Protein AF-A0A9Q9A007-F1 (afdb_monomer_lite)

pLDDT: mean 91.2, std 11.39, range [35.69, 98.81]

Sequence (255 aa):
MMHPASASDLPTPDDASRDVDVMIHSLGLQLIRRYLNQHHWGDESEAALAADALEPGLKLENVAAHSWHVADATLLLAPNFSDVDAHLALELAILHDKLELFTGDLDPTGIDGQGTRSHVFDPSAQRAKAELEQAALERYIGQLREPIRARQRALLVETIEARSNEARFVKAVDKLQALTFVLAKKAGMMTNEHITFSLRYSHKAVEYFPRLEIHYHILVNRMIALVADHRSISSTQLLESLPEKVCSELRNMIA

Foldseek 3Di:
DDDDDDPDLADDLVRLLVLLVVLLVLLCVQLDDPPAPPPVCVVVNVVVVVVCVVPNGCLDDDPQSLLVSLLVSLCVHVVSPPQAPSVLLNLLSNCLCVLCVQVPDFDCLPPVNQNCVDCQNDPVNVVVVLVSLVVSLCVVLVPDDPPVSVVSSVSRVCCSVVPDLSSLQSVLSSLLSVLSCCCSSCQLVDDLSRLNRNLVSSVSSCVSPVSCLSSSLSSNVSNLVSNCVVVVHDSLVVLVPHDPVSSVVNVVSVD

Secondary structure (DSSP, 8-state):
-PPP--S--SPPHHHHHHHHHHHHHHGGGGG--TTTT-TT-HHHHHHHHHHHHHS-S-SS--HHHHHHHHHHHHHHHGGG-TTS-HHHHHHHHHHTTTTHHHH----SS-TTSS-TTSTTT-HHHHHHHHHHHHHHHHHHHTTPPTTHHHHHHHHHHHHHH--SHHHHHHHHHHHHHHHHHHHHHHTT---HHHHHHHHHHHTHHHHH-GGGHHHHHHHHHHHHHHHHHHTTS-HHHHHHTS-HHHHHHHHHHH-

Structure (mmCIF, N/CA/C/O backbone):
data_AF-A0A9Q9A007-F1
#
_entry.id   AF-A0A9Q9A007-F1
#
loop_
_atom_site.group_PDB
_atom_site.id
_atom_site.type_symbol
_atom_site.label_atom_id
_atom_site.label_alt_id
_atom_site.label_comp_id
_atom_site.label_asym_id
_atom_site.label_entity_id
_atom_site.label_seq_id
_atom_site.pdbx_PDB_ins_code
_atom_site.Cartn_x
_atom_site.Cartn_y
_atom_site.Cartn_z
_atom_site.occupancy
_atom_site.B_iso_or_equiv
_atom_site.auth_seq_id
_atom_site.auth_comp_id
_atom_site.auth_asym_id
_atom_site.auth_atom_id
_atom_site.pdbx_PDB_model_num
ATOM 1 N N . MET A 1 1 ? -15.697 -29.815 18.901 1.00 35.69 1 MET A N 1
ATOM 2 C CA . MET A 1 1 ? -14.333 -30.343 18.695 1.00 35.69 1 MET A CA 1
ATOM 3 C C . MET A 1 1 ? -13.693 -29.486 17.619 1.00 35.69 1 MET A C 1
ATOM 5 O O . MET A 1 1 ? -14.133 -29.560 16.482 1.00 35.69 1 MET A O 1
ATOM 9 N N . MET A 1 2 ? -12.777 -28.592 17.9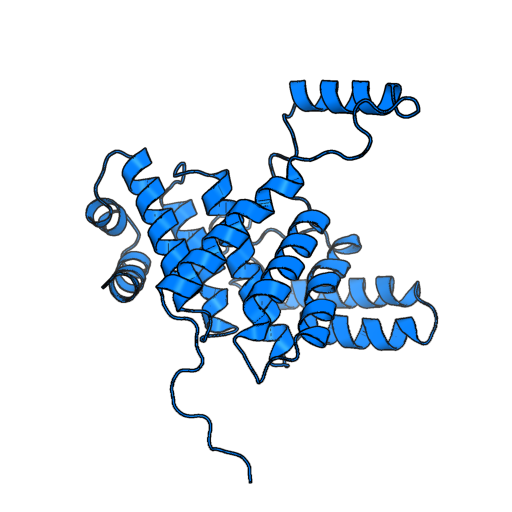95 1.00 40.03 2 MET A N 1
ATOM 10 C CA . MET A 1 2 ? -12.000 -27.799 17.038 1.00 40.03 2 MET A CA 1
ATOM 11 C C . MET A 1 2 ? -10.922 -28.706 16.447 1.00 40.03 2 MET A C 1
ATOM 13 O O . MET A 1 2 ? -10.161 -29.316 17.199 1.00 40.03 2 MET A O 1
ATOM 17 N N . HIS A 1 3 ? -10.895 -28.828 15.123 1.00 38.47 3 HIS A N 1
ATOM 18 C CA . HIS A 1 3 ? -9.758 -29.424 14.435 1.00 38.47 3 HIS A CA 1
ATOM 19 C C . HIS A 1 3 ? -8.525 -28.532 14.647 1.00 38.47 3 HIS A C 1
ATOM 21 O O . HIS A 1 3 ? -8.654 -27.309 14.568 1.00 38.47 3 HIS A O 1
ATOM 27 N N . PRO A 1 4 ? -7.342 -29.103 14.925 1.00 46.66 4 PRO A N 1
ATOM 28 C CA . PRO A 1 4 ? -6.109 -28.333 14.923 1.00 46.66 4 PRO A CA 1
ATOM 29 C C . PRO A 1 4 ? -5.802 -27.938 13.473 1.00 46.66 4 PRO A C 1
ATOM 31 O O . PRO A 1 4 ? -5.720 -28.813 12.612 1.00 46.66 4 PRO A O 1
ATOM 34 N N . ALA A 1 5 ? -5.673 -26.637 13.203 1.00 42.62 5 ALA A N 1
ATOM 35 C CA . ALA A 1 5 ? -5.239 -26.133 11.904 1.00 42.62 5 ALA A CA 1
ATOM 36 C C . ALA A 1 5 ? -3.856 -26.723 11.584 1.00 42.62 5 ALA A C 1
ATOM 38 O O . ALA A 1 5 ? -2.891 -26.517 12.327 1.00 42.62 5 ALA A O 1
ATOM 39 N N . SER A 1 6 ? -3.784 -27.538 10.533 1.00 47.97 6 SER A N 1
ATOM 40 C CA . SER A 1 6 ? -2.535 -28.112 10.039 1.00 47.97 6 SER A CA 1
ATOM 41 C C . SER A 1 6 ? -1.732 -27.053 9.294 1.00 47.97 6 SER A C 1
ATOM 43 O O . SER A 1 6 ? -2.295 -26.143 8.697 1.00 47.97 6 SER A O 1
ATOM 45 N N . ALA A 1 7 ? -0.409 -27.188 9.288 1.00 50.06 7 ALA A N 1
ATOM 46 C CA . ALA A 1 7 ? 0.467 -26.322 8.518 1.00 50.06 7 ALA A CA 1
ATOM 47 C C . ALA A 1 7 ? 0.072 -26.279 7.023 1.00 50.06 7 ALA A C 1
ATOM 49 O O . ALA A 1 7 ? 0.204 -27.280 6.320 1.00 50.06 7 ALA A O 1
ATOM 50 N N . SER A 1 8 ? -0.355 -25.079 6.601 1.00 59.56 8 SER A N 1
ATOM 51 C CA . SER A 1 8 ? -0.377 -24.480 5.252 1.00 59.56 8 SER A CA 1
ATOM 52 C C . SER A 1 8 ? -1.761 -24.132 4.677 1.00 59.56 8 SER A C 1
ATOM 54 O O . SER A 1 8 ? -2.064 -24.487 3.543 1.00 59.56 8 SER A O 1
ATOM 56 N N . ASP A 1 9 ? -2.542 -23.328 5.407 1.00 71.50 9 ASP A N 1
ATOM 57 C CA . ASP A 1 9 ? -3.686 -22.564 4.862 1.00 71.50 9 ASP A CA 1
ATOM 58 C C . ASP A 1 9 ? -3.250 -21.241 4.184 1.00 71.50 9 ASP A C 1
ATOM 60 O O . ASP A 1 9 ? -4.045 -20.317 4.032 1.00 71.50 9 ASP A O 1
ATOM 64 N N . LEU A 1 10 ? -1.967 -21.098 3.830 1.00 83.50 10 LEU A N 1
ATOM 65 C CA . LEU A 1 10 ? -1.465 -19.915 3.127 1.00 83.50 10 LEU A CA 1
ATOM 66 C C . LEU A 1 10 ? -1.597 -20.086 1.609 1.00 83.50 10 LEU A C 1
ATOM 68 O O . LEU A 1 10 ? -1.472 -21.216 1.129 1.00 83.50 10 LEU A O 1
ATOM 72 N N . PRO A 1 11 ? -1.792 -18.991 0.849 1.00 89.19 11 PRO A N 1
ATOM 73 C CA . PRO A 1 11 ? -1.841 -19.041 -0.608 1.00 89.19 11 PRO A CA 1
ATOM 74 C C . PRO A 1 11 ? -0.597 -19.708 -1.187 1.00 89.19 11 PRO A C 1
ATOM 76 O O . PRO A 1 11 ? 0.526 -19.464 -0.735 1.00 89.19 11 PRO A O 1
ATOM 79 N N . THR A 1 12 ? -0.788 -20.536 -2.213 1.00 93.06 12 THR A N 1
ATOM 80 C CA . THR A 1 12 ? 0.343 -21.065 -2.981 1.00 93.06 12 THR A CA 1
ATOM 81 C C . THR A 1 12 ? 1.024 -19.932 -3.763 1.00 93.06 12 THR A C 1
ATOM 83 O O . THR A 1 12 ? 0.405 -18.888 -3.988 1.00 93.06 12 THR A O 1
ATOM 86 N N . PRO A 1 13 ? 2.273 -20.103 -4.238 1.00 93.75 13 PRO A N 1
ATOM 87 C CA . PRO A 1 13 ? 2.903 -19.120 -5.123 1.00 93.75 13 PRO A CA 1
ATOM 88 C C . PRO A 1 13 ? 2.065 -18.779 -6.363 1.00 93.75 13 PRO A C 1
ATOM 90 O O . PRO A 1 13 ? 2.042 -17.626 -6.787 1.00 93.75 13 PRO A O 1
ATOM 93 N N . ASP A 1 14 ? 1.330 -19.749 -6.911 1.00 95.75 14 ASP A N 1
ATOM 94 C CA . ASP A 1 14 ? 0.431 -19.520 -8.044 1.00 95.75 14 ASP A CA 1
ATOM 95 C C . ASP A 1 14 ? -0.778 -18.663 -7.651 1.00 95.75 14 ASP A C 1
ATOM 97 O O . ASP A 1 14 ? -1.152 -17.759 -8.400 1.00 95.75 14 ASP A O 1
ATOM 101 N N . ASP A 1 15 ? -1.379 -18.909 -6.484 1.00 95.62 15 ASP A N 1
ATOM 102 C CA . ASP A 1 15 ? -2.498 -18.101 -5.985 1.00 95.62 15 ASP A CA 1
ATOM 103 C C . ASP A 1 15 ? -2.045 -16.670 -5.683 1.00 95.62 15 ASP A C 1
ATOM 105 O O . ASP A 1 15 ? -2.638 -15.722 -6.188 1.00 95.62 15 ASP A O 1
ATOM 109 N N . ALA A 1 16 ? -0.921 -16.508 -4.981 1.00 96.12 16 ALA A N 1
ATOM 110 C CA . ALA A 1 16 ? -0.339 -15.199 -4.696 1.00 96.12 16 ALA A CA 1
ATOM 111 C C . ALA A 1 16 ? 0.041 -14.434 -5.977 1.00 96.12 16 ALA A C 1
ATOM 113 O O . ALA A 1 16 ? -0.091 -13.213 -6.044 1.00 96.12 16 ALA A O 1
ATOM 114 N N . SER A 1 17 ? 0.479 -15.144 -7.021 1.00 97.31 17 SER A N 1
ATOM 115 C CA . SER A 1 17 ? 0.752 -14.544 -8.329 1.00 97.31 17 SER A CA 1
ATOM 116 C C . SER A 1 17 ? -0.520 -13.984 -8.968 1.00 97.31 17 SER A C 1
ATOM 118 O O . SER A 1 17 ? -0.499 -12.859 -9.472 1.00 97.31 17 SER A O 1
ATOM 120 N N . ARG A 1 18 ? -1.639 -14.720 -8.886 1.00 97.94 18 ARG A N 1
ATOM 121 C CA . ARG A 1 18 ? -2.950 -14.243 -9.356 1.00 97.94 18 ARG A CA 1
ATOM 122 C C . ARG A 1 18 ? -3.465 -13.078 -8.518 1.00 97.94 18 ARG A C 1
ATOM 124 O O . ARG A 1 18 ? -4.009 -12.138 -9.086 1.00 97.94 18 ARG A O 1
ATOM 131 N N . ASP A 1 19 ? -3.266 -13.103 -7.203 1.00 98.06 19 ASP A N 1
ATOM 132 C CA . ASP A 1 19 ? -3.630 -11.978 -6.339 1.00 98.06 19 ASP A CA 1
ATOM 133 C C . ASP A 1 19 ? -2.888 -10.703 -6.771 1.00 98.06 19 ASP A C 1
ATOM 135 O O . ASP A 1 19 ? -3.503 -9.655 -6.962 1.00 98.06 19 ASP A O 1
ATOM 139 N N . VAL A 1 20 ? -1.575 -10.800 -7.015 1.00 98.12 20 VAL A N 1
ATOM 140 C CA . VAL A 1 20 ? -0.762 -9.684 -7.525 1.00 98.12 20 VAL A CA 1
ATOM 141 C C . VAL A 1 20 ? -1.249 -9.214 -8.902 1.00 98.12 20 VAL A C 1
ATOM 143 O O . VAL A 1 20 ? -1.294 -8.008 -9.148 1.00 98.12 20 VAL A O 1
ATOM 146 N N . ASP A 1 21 ? -1.653 -10.124 -9.793 1.00 98.31 21 ASP A N 1
ATOM 147 C CA . ASP A 1 21 ? -2.258 -9.756 -11.083 1.00 98.31 21 ASP A CA 1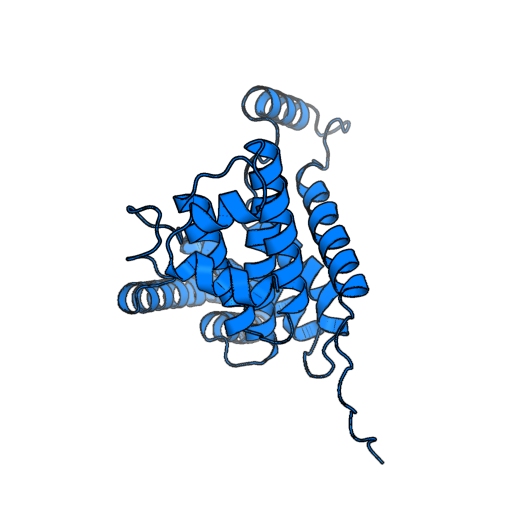
ATOM 148 C C . ASP A 1 21 ? -3.537 -8.931 -10.894 1.00 98.31 21 ASP A C 1
ATOM 150 O O . ASP A 1 21 ? -3.719 -7.909 -11.563 1.00 98.31 21 ASP A O 1
ATOM 154 N N . VAL A 1 22 ? -4.402 -9.337 -9.960 1.00 98.19 22 VAL A N 1
ATOM 155 C CA . VAL A 1 22 ? -5.630 -8.608 -9.622 1.00 98.19 22 VAL A CA 1
ATOM 156 C C . VAL A 1 22 ? -5.301 -7.235 -9.037 1.00 98.19 22 VAL A C 1
ATOM 158 O O . VAL A 1 22 ? -5.876 -6.246 -9.489 1.00 98.19 22 VAL A O 1
ATOM 161 N N . MET A 1 23 ? -4.339 -7.143 -8.113 1.00 97.88 23 MET A N 1
ATOM 162 C CA . MET A 1 23 ? -3.893 -5.864 -7.545 1.00 97.88 23 MET A CA 1
ATOM 163 C C . MET A 1 23 ? -3.401 -4.901 -8.637 1.00 97.88 23 MET A C 1
ATOM 165 O O . MET A 1 23 ? -3.847 -3.756 -8.695 1.00 97.88 23 MET A O 1
ATOM 169 N N . ILE A 1 24 ? -2.536 -5.367 -9.548 1.00 96.69 24 ILE A N 1
ATOM 170 C CA . ILE A 1 24 ? -2.024 -4.558 -10.668 1.00 96.69 24 ILE A CA 1
ATOM 171 C C . ILE A 1 24 ? -3.164 -4.132 -11.597 1.00 96.69 24 ILE A C 1
ATOM 173 O O . ILE A 1 24 ? -3.215 -2.978 -12.023 1.00 96.69 24 ILE A O 1
ATOM 177 N N . HIS A 1 25 ? -4.086 -5.040 -11.923 1.00 96.25 25 HIS A N 1
ATOM 178 C CA . HIS A 1 25 ? -5.220 -4.727 -12.790 1.00 96.25 25 HIS A CA 1
ATOM 179 C C . HIS A 1 25 ? -6.151 -3.677 -12.164 1.00 96.25 25 HIS A C 1
ATOM 181 O O . HIS A 1 25 ? -6.609 -2.762 -12.853 1.00 96.25 25 HIS A O 1
ATOM 187 N N . SER A 1 26 ? -6.376 -3.769 -10.852 1.00 95.38 26 SER A N 1
ATOM 188 C CA . SER A 1 26 ? -7.226 -2.865 -10.073 1.00 95.38 26 SER A CA 1
ATOM 189 C C . SER A 1 26 ? -6.729 -1.409 -10.094 1.00 95.38 26 SER A C 1
ATOM 191 O O . SER A 1 26 ? -7.530 -0.465 -10.103 1.00 95.38 26 SER A O 1
ATOM 193 N N . LEU A 1 27 ? -5.415 -1.189 -10.249 1.00 92.81 27 LEU A N 1
ATOM 194 C CA . LEU A 1 27 ? -4.841 0.144 -10.490 1.00 92.81 27 LEU A CA 1
ATOM 195 C C . LEU A 1 27 ? -5.435 0.839 -11.724 1.00 92.81 27 LEU A C 1
ATOM 197 O O . LEU A 1 27 ? -5.438 2.065 -11.787 1.00 92.81 27 LEU A O 1
ATOM 201 N N . GLY A 1 28 ? -5.991 0.101 -12.688 1.00 89.75 28 GLY A N 1
ATOM 202 C CA . GLY A 1 28 ? -6.659 0.668 -13.860 1.00 89.75 28 GLY A CA 1
ATOM 203 C C . GLY A 1 28 ? -7.876 1.542 -13.532 1.00 89.75 28 GLY A C 1
ATOM 204 O O . GLY A 1 28 ? -8.188 2.447 -14.308 1.00 89.75 28 GLY A O 1
ATOM 205 N N . LEU A 1 29 ? -8.536 1.354 -12.380 1.00 88.94 29 LEU A N 1
ATOM 206 C CA . LEU A 1 29 ? -9.698 2.171 -12.002 1.00 88.94 29 LEU A CA 1
ATOM 207 C C . LEU A 1 29 ? -9.362 3.654 -11.832 1.00 88.94 29 LEU A C 1
ATOM 209 O O . LEU A 1 29 ? -10.209 4.499 -12.117 1.00 88.94 29 LEU A O 1
ATOM 213 N N . GLN A 1 30 ? -8.126 3.990 -11.450 1.00 85.38 30 GLN A N 1
ATOM 214 C CA . GLN A 1 30 ? -7.701 5.388 -11.310 1.00 85.38 30 GLN A CA 1
ATOM 215 C C . GLN A 1 30 ? -7.647 6.141 -12.651 1.00 85.38 30 GLN A C 1
ATOM 217 O O . GLN A 1 30 ? -7.597 7.370 -12.674 1.00 85.38 30 GLN A O 1
ATOM 222 N N . LEU A 1 31 ? -7.664 5.412 -13.774 1.00 80.75 31 LEU A N 1
ATOM 223 C CA . LEU A 1 31 ? -7.697 5.980 -15.122 1.00 80.75 31 LEU A CA 1
ATOM 224 C C . LEU A 1 31 ? -9.121 6.342 -15.568 1.00 80.75 31 LEU A C 1
ATOM 226 O O . LEU A 1 31 ? -9.296 7.012 -16.584 1.00 80.75 31 LEU A O 1
ATOM 230 N N . ILE A 1 32 ? -10.149 5.907 -14.832 1.00 84.25 32 ILE A N 1
ATOM 231 C CA . ILE A 1 32 ? -11.548 6.113 -15.203 1.00 84.25 32 ILE A CA 1
ATOM 232 C C . ILE A 1 32 ? -12.100 7.358 -14.510 1.00 84.25 32 ILE A C 1
ATOM 234 O O . ILE A 1 32 ? -12.300 7.391 -13.296 1.00 84.25 32 ILE A O 1
ATOM 238 N N . ARG A 1 33 ? -12.440 8.378 -15.303 1.00 86.12 33 ARG A N 1
ATOM 239 C CA . ARG A 1 33 ? -13.175 9.552 -14.818 1.00 86.12 33 ARG A CA 1
ATOM 240 C C . ARG A 1 33 ? -14.675 9.346 -14.950 1.00 86.12 33 ARG A C 1
ATOM 242 O O . ARG A 1 33 ? -15.206 9.159 -16.043 1.00 86.12 33 ARG A O 1
ATOM 249 N N . ARG A 1 34 ? -15.377 9.414 -13.820 1.00 89.00 34 ARG A N 1
ATOM 250 C CA . ARG A 1 34 ? -16.845 9.440 -13.793 1.00 89.00 34 ARG A CA 1
ATOM 251 C C . ARG A 1 34 ? -17.355 10.782 -14.326 1.00 89.00 34 ARG A C 1
ATOM 253 O O . ARG A 1 34 ? -16.682 11.794 -14.180 1.00 89.00 34 ARG A O 1
ATOM 260 N N . TYR A 1 35 ? -18.551 10.773 -14.913 1.00 92.31 35 TYR A N 1
ATOM 261 C CA . TYR A 1 35 ? -19.256 11.944 -15.466 1.00 92.31 35 TYR A CA 1
ATOM 262 C C . TYR A 1 35 ? -18.660 12.588 -16.728 1.00 92.31 35 TYR A C 1
ATOM 264 O O . TYR A 1 35 ? -19.312 13.442 -17.323 1.00 92.31 35 TYR A O 1
ATOM 272 N N . LEU A 1 36 ? -17.502 12.118 -17.202 1.00 91.00 36 LEU A N 1
ATOM 273 C CA . LEU A 1 36 ? -16.895 12.606 -18.437 1.00 91.00 36 LEU A CA 1
ATOM 274 C C . LEU A 1 36 ? -17.839 12.416 -19.638 1.00 91.00 36 LEU A C 1
ATOM 276 O O . LEU A 1 36 ? -18.385 11.330 -19.844 1.00 91.00 36 LEU A O 1
ATOM 280 N N . ASN A 1 37 ? -18.004 13.471 -20.434 1.00 92.56 37 ASN A N 1
ATOM 281 C CA . ASN A 1 37 ? -18.865 13.547 -21.618 1.00 92.56 37 ASN A CA 1
ATOM 282 C C . ASN A 1 37 ? -20.361 13.293 -21.344 1.00 92.56 37 ASN A C 1
ATOM 284 O O . ASN A 1 37 ? -21.106 12.926 -22.256 1.00 92.56 37 ASN A O 1
ATOM 288 N N . GLN A 1 38 ? -20.831 13.472 -20.106 1.00 95.31 38 GLN A N 1
ATOM 289 C CA . GLN A 1 38 ? -22.260 13.404 -19.791 1.00 95.31 38 GLN A CA 1
ATOM 290 C C . GLN A 1 38 ? -22.948 14.757 -20.019 1.00 95.31 38 GLN A C 1
ATOM 292 O O . GLN A 1 38 ? -22.357 15.812 -19.821 1.00 95.31 38 GLN A O 1
ATOM 297 N N . HIS A 1 39 ? -24.231 14.726 -20.395 1.00 94.81 39 HIS A N 1
ATOM 298 C CA . HIS A 1 39 ? -24.990 15.894 -20.870 1.00 94.81 39 HIS A CA 1
ATOM 299 C C . HIS A 1 39 ? -24.969 17.120 -19.934 1.00 94.81 39 HIS A C 1
ATOM 301 O O . HIS A 1 39 ? -24.961 18.249 -20.412 1.00 94.81 39 HIS A O 1
ATOM 307 N N . HIS A 1 40 ? -24.950 16.905 -18.617 1.00 96.38 40 HIS A N 1
ATOM 308 C CA . HIS A 1 40 ? -24.955 17.978 -17.613 1.00 96.38 40 HIS A CA 1
ATOM 309 C C . HIS A 1 40 ? -23.566 18.337 -17.067 1.00 96.38 40 HIS A C 1
ATOM 311 O O . HIS A 1 40 ? -23.485 19.113 -16.126 1.00 96.38 40 HIS A O 1
ATOM 317 N N . TRP A 1 41 ? -22.504 17.763 -17.635 1.00 95.56 41 TRP A N 1
ATOM 318 C CA . TRP A 1 41 ? -21.120 17.900 -17.168 1.00 95.56 41 TRP A CA 1
ATOM 319 C C . TRP A 1 41 ? -20.193 18.371 -18.298 1.00 95.56 41 TRP A C 1
ATOM 321 O O . TRP A 1 41 ? -19.039 17.950 -18.376 1.00 95.56 41 TRP A O 1
ATOM 331 N N . GLY A 1 42 ? -20.725 19.144 -19.252 1.00 95.50 42 GLY A N 1
ATOM 332 C CA . GLY A 1 42 ? -20.003 19.567 -20.456 1.00 95.50 42 GLY A CA 1
ATOM 333 C C . GLY A 1 42 ? -18.755 20.381 -20.122 1.00 95.50 42 GLY A C 1
ATOM 334 O O . GLY A 1 42 ? -17.652 19.974 -20.483 1.00 95.50 42 GLY A O 1
ATOM 335 N N . ASP A 1 43 ? -18.927 21.456 -19.353 1.00 95.44 43 ASP A N 1
ATOM 336 C CA . ASP A 1 43 ? -17.844 22.360 -18.956 1.00 95.44 43 ASP A CA 1
ATOM 337 C C . ASP A 1 43 ? -16.767 21.624 -18.139 1.00 95.44 43 ASP A C 1
ATOM 339 O O . ASP A 1 43 ? -15.570 21.757 -18.400 1.00 95.44 43 ASP A O 1
ATOM 343 N N . GLU A 1 44 ? -17.173 20.781 -17.183 1.00 94.62 44 GLU A N 1
ATOM 344 C CA . GLU A 1 44 ? -16.246 19.970 -16.390 1.00 94.62 44 GLU A CA 1
ATOM 345 C C . GLU A 1 44 ? -15.510 18.935 -17.246 1.00 94.62 44 GLU A C 1
ATOM 347 O O . GLU A 1 44 ? -14.340 18.645 -16.993 1.00 94.62 44 GLU A O 1
ATOM 352 N N . SER A 1 45 ? -16.170 18.383 -18.267 1.00 92.94 45 SER A N 1
ATOM 353 C CA . SER A 1 45 ? -15.557 17.420 -19.184 1.00 92.94 45 SER A CA 1
ATOM 354 C C . SER A 1 45 ? -14.523 18.078 -20.085 1.00 92.94 45 SER A C 1
ATOM 356 O O . SER A 1 45 ? -13.431 17.535 -20.249 1.00 92.94 45 SER A O 1
ATOM 358 N N . GLU A 1 46 ? -14.827 19.255 -20.630 1.00 92.69 46 GLU A N 1
ATOM 359 C CA . GLU A 1 46 ? -13.870 20.041 -21.410 1.00 92.69 46 GLU A CA 1
ATOM 360 C C . GLU A 1 46 ? -12.653 20.416 -20.561 1.00 92.69 46 GLU A C 1
ATOM 362 O O . GLU A 1 46 ? -11.514 20.209 -20.987 1.00 92.69 46 GLU A O 1
ATOM 367 N N . ALA A 1 47 ? -12.878 20.873 -19.324 1.00 89.75 47 ALA A N 1
ATOM 368 C CA . ALA A 1 47 ? -11.806 21.179 -18.384 1.00 89.75 47 ALA A CA 1
ATOM 369 C C . ALA A 1 47 ? -10.950 19.944 -18.055 1.00 89.75 47 ALA A C 1
ATOM 371 O O . ALA A 1 47 ? -9.721 20.025 -18.050 1.00 89.75 47 ALA A O 1
ATOM 372 N N . ALA A 1 48 ? -11.575 18.786 -17.823 1.00 86.81 48 ALA A N 1
ATOM 373 C CA . ALA A 1 48 ? -10.876 17.540 -17.529 1.00 86.81 48 ALA A CA 1
ATOM 374 C C . ALA A 1 48 ? -10.026 17.053 -18.718 1.00 86.81 48 ALA A C 1
ATOM 376 O O . ALA A 1 48 ? -8.880 16.640 -18.526 1.00 86.81 48 ALA A O 1
ATOM 377 N N . LEU A 1 49 ? -10.550 17.129 -19.944 1.00 87.44 49 LEU A N 1
ATOM 378 C CA . LEU A 1 49 ? -9.819 16.761 -21.162 1.00 87.44 49 LEU A CA 1
ATOM 379 C C . LEU A 1 49 ? -8.669 17.732 -21.457 1.00 87.44 49 LEU A C 1
ATOM 381 O O . LEU A 1 49 ? -7.586 17.304 -21.855 1.00 87.44 49 LEU A O 1
ATOM 385 N N . ALA A 1 50 ? -8.873 19.031 -21.227 1.00 87.50 50 ALA A N 1
ATOM 386 C CA . ALA A 1 50 ? -7.809 20.025 -21.336 1.00 87.50 50 ALA A CA 1
ATOM 387 C C . ALA A 1 50 ? -6.701 19.773 -20.303 1.00 87.50 50 ALA A C 1
ATOM 389 O O . ALA A 1 50 ? -5.518 19.839 -20.640 1.00 87.50 50 ALA A O 1
ATOM 390 N N . ALA A 1 51 ? -7.076 19.420 -19.068 1.00 82.19 51 ALA A N 1
ATOM 391 C CA . ALA A 1 51 ? -6.126 18.996 -18.050 1.00 82.19 51 ALA A CA 1
ATOM 392 C C . ALA A 1 51 ? -5.356 17.745 -18.495 1.00 82.19 51 ALA A C 1
ATOM 394 O O . ALA A 1 51 ? -4.143 17.735 -18.355 1.00 82.19 51 ALA A O 1
ATOM 395 N N . ASP A 1 52 ? -6.000 16.756 -19.129 1.00 79.75 52 ASP A N 1
ATOM 396 C CA . ASP A 1 52 ? -5.311 15.567 -19.660 1.00 79.75 52 ASP A CA 1
ATOM 397 C C . ASP A 1 52 ? -4.298 15.877 -20.765 1.00 79.75 52 ASP A C 1
ATOM 399 O O . ASP A 1 52 ? -3.291 15.185 -20.903 1.00 79.75 52 ASP A O 1
ATOM 403 N N . ALA A 1 53 ? -4.526 16.916 -21.565 1.00 78.81 53 ALA A N 1
ATOM 404 C CA . ALA A 1 53 ? -3.561 17.322 -22.581 1.00 78.81 53 ALA A CA 1
ATOM 405 C C . ALA A 1 53 ? -2.278 17.915 -21.964 1.00 78.81 53 ALA A C 1
ATOM 407 O O . ALA A 1 53 ? -1.200 17.803 -22.551 1.00 78.81 53 ALA A O 1
ATOM 408 N N . LEU A 1 54 ? -2.385 18.529 -20.781 1.00 79.62 54 LEU A N 1
ATOM 409 C CA . LEU A 1 54 ? -1.263 19.108 -20.033 1.00 79.62 54 LEU A CA 1
ATOM 410 C C . LEU A 1 54 ? -0.618 18.074 -19.093 1.00 79.62 54 LEU A C 1
ATOM 412 O O . LEU A 1 54 ? 0.605 17.963 -18.993 1.00 79.62 54 LEU A O 1
ATOM 416 N N . GLU A 1 55 ? -1.452 17.276 -18.439 1.00 69.38 55 GLU A N 1
ATOM 417 C CA . GLU A 1 55 ? -1.111 16.204 -17.524 1.00 69.38 55 GLU A CA 1
ATOM 418 C C . GLU A 1 55 ? -2.072 15.021 -17.741 1.00 69.38 55 GLU A C 1
ATOM 420 O O . GLU A 1 55 ? -3.127 14.965 -17.115 1.00 69.38 55 GLU A O 1
ATOM 425 N N . PRO A 1 56 ? -1.736 14.068 -18.632 1.00 60.72 56 PRO A N 1
ATOM 426 C CA . PRO A 1 56 ? -2.632 12.957 -18.949 1.00 60.72 56 PRO A CA 1
ATOM 427 C C . PRO A 1 56 ? -2.893 12.086 -17.718 1.00 60.72 56 PRO A C 1
ATOM 429 O O . PRO A 1 56 ? -2.019 11.320 -17.301 1.00 60.72 56 PRO A O 1
ATOM 432 N N . GLY A 1 57 ? -4.102 12.214 -17.163 1.00 61.19 57 GLY A N 1
ATOM 433 C CA . GLY A 1 57 ? -4.601 11.489 -16.000 1.00 61.19 57 GLY A CA 1
ATOM 434 C C . GLY A 1 57 ? -3.870 11.782 -14.686 1.00 61.19 57 GLY A C 1
ATOM 435 O O . GLY A 1 57 ? -2.914 12.552 -14.617 1.00 61.19 57 GLY A O 1
ATOM 436 N N . LEU A 1 58 ? -4.306 11.102 -13.620 1.00 61.44 58 LEU A N 1
ATOM 437 C CA . LEU A 1 58 ? -3.517 10.997 -12.394 1.00 61.44 58 LEU A CA 1
ATOM 438 C C . LEU A 1 58 ? -2.225 10.241 -12.726 1.00 61.44 58 LEU A C 1
ATOM 440 O O . LEU A 1 58 ? -2.199 9.013 -12.822 1.00 61.44 58 LEU A O 1
ATOM 444 N N . LYS A 1 59 ? -1.135 10.978 -12.970 1.00 69.56 59 LYS A N 1
ATOM 445 C CA . LYS A 1 59 ? 0.176 10.360 -13.192 1.00 69.56 59 LYS A CA 1
ATOM 446 C C . LYS A 1 59 ? 0.695 9.709 -11.916 1.00 69.56 59 LYS A C 1
ATOM 448 O O . LYS A 1 59 ? 1.410 8.714 -12.015 1.00 69.56 59 LYS A O 1
ATOM 453 N N . LEU A 1 60 ? 0.329 10.265 -10.772 1.00 82.56 60 LEU A N 1
ATOM 454 C CA . LEU A 1 60 ? 0.564 9.738 -9.439 1.00 82.56 60 LEU A CA 1
ATOM 455 C C . LEU A 1 60 ? -0.799 9.533 -8.780 1.00 82.56 60 LEU A C 1
ATOM 457 O O . LEU A 1 60 ? -1.725 10.303 -9.045 1.00 82.56 60 LEU A O 1
ATOM 461 N N . GLU A 1 61 ? -0.931 8.494 -7.966 1.00 88.50 61 GLU A N 1
ATOM 462 C CA . GLU A 1 61 ? -2.143 8.296 -7.181 1.00 88.50 61 GLU A CA 1
ATOM 463 C C . GLU A 1 61 ? -2.331 9.437 -6.173 1.00 88.50 61 GLU A C 1
ATOM 465 O O . GLU A 1 61 ? -1.381 10.110 -5.774 1.00 88.50 61 GLU A O 1
ATOM 470 N N . ASN A 1 62 ? -3.581 9.681 -5.787 1.00 91.56 62 ASN A N 1
ATOM 471 C CA . ASN A 1 62 ? -3.890 10.519 -4.633 1.00 91.56 62 ASN A CA 1
ATOM 472 C C . ASN A 1 62 ? -4.253 9.624 -3.441 1.00 91.56 62 ASN A C 1
ATOM 474 O O . ASN A 1 62 ? -4.632 8.470 -3.631 1.00 91.56 62 ASN A O 1
ATOM 478 N N . VAL A 1 63 ? -4.224 10.186 -2.233 1.00 94.94 63 VAL A N 1
ATOM 479 C CA . VAL A 1 63 ? -4.489 9.469 -0.971 1.00 94.94 63 VAL A CA 1
ATOM 480 C C . VAL A 1 63 ? -5.807 8.686 -0.988 1.00 94.94 63 VAL A C 1
ATOM 482 O O . VAL A 1 63 ? -5.886 7.576 -0.472 1.00 94.94 63 VAL A O 1
ATOM 485 N N . ALA A 1 64 ? -6.860 9.226 -1.614 1.00 94.25 64 ALA A N 1
ATOM 486 C CA . ALA A 1 64 ? -8.149 8.540 -1.691 1.00 94.25 64 ALA A CA 1
ATOM 487 C C . ALA A 1 64 ? -8.122 7.335 -2.647 1.00 94.25 64 ALA A C 1
ATOM 489 O O . ALA A 1 64 ? -8.763 6.326 -2.357 1.00 94.25 64 ALA A O 1
ATOM 490 N N . ALA A 1 65 ? -7.399 7.434 -3.768 1.00 94.06 65 ALA A N 1
ATOM 491 C CA . ALA A 1 65 ? -7.181 6.317 -4.684 1.00 94.06 65 ALA A CA 1
ATOM 492 C C . ALA A 1 65 ? -6.338 5.224 -4.011 1.00 94.06 65 ALA A C 1
ATOM 494 O O . ALA A 1 65 ? -6.791 4.085 -3.952 1.00 94.06 65 ALA A O 1
ATOM 495 N N . HIS A 1 66 ? -5.211 5.596 -3.392 1.00 96.81 66 HIS A N 1
ATOM 496 C CA . HIS A 1 66 ? -4.367 4.678 -2.619 1.00 96.81 66 HIS A CA 1
ATOM 497 C C . HIS A 1 66 ? -5.167 3.962 -1.522 1.00 96.81 66 HIS A C 1
ATOM 499 O O . HIS A 1 66 ? -5.230 2.737 -1.484 1.00 96.81 66 HIS A O 1
ATOM 505 N N . SER A 1 67 ? -5.909 4.711 -0.698 1.00 97.88 67 SER A N 1
ATOM 506 C CA . SER A 1 67 ? -6.782 4.139 0.340 1.00 97.88 67 SER A CA 1
ATOM 507 C C . SER A 1 67 ? -7.839 3.184 -0.203 1.00 97.88 67 SER A C 1
ATOM 509 O O . SER A 1 67 ? -8.164 2.188 0.447 1.00 97.88 67 SER A O 1
ATOM 511 N N . TRP A 1 68 ? -8.370 3.451 -1.396 1.00 97.38 68 TRP A N 1
ATOM 512 C CA . TRP A 1 68 ? -9.263 2.513 -2.060 1.00 97.38 68 TRP A CA 1
ATOM 513 C C . TRP A 1 68 ? -8.528 1.231 -2.470 1.00 97.38 68 TRP A C 1
ATOM 515 O O . TRP A 1 68 ? -9.023 0.148 -2.174 1.00 97.38 68 TRP A O 1
ATOM 525 N N . HIS A 1 69 ? -7.341 1.327 -3.077 1.00 97.81 69 HIS A N 1
ATOM 526 C CA . HIS A 1 69 ? -6.535 0.165 -3.481 1.00 97.81 69 HIS A CA 1
ATOM 527 C C . HIS A 1 69 ? -6.042 -0.670 -2.293 1.00 97.81 69 HIS A C 1
ATOM 529 O O . HIS A 1 69 ? -5.990 -1.899 -2.385 1.00 97.81 69 HIS A O 1
ATOM 535 N N . VAL A 1 70 ? -5.734 -0.042 -1.156 1.00 98.62 70 VAL A N 1
ATOM 536 C CA . VAL A 1 70 ? -5.416 -0.738 0.103 1.00 98.62 70 VAL A CA 1
ATOM 537 C C . VAL A 1 70 ? -6.639 -1.490 0.631 1.00 98.62 70 VAL A C 1
ATOM 539 O O . VAL A 1 70 ? -6.520 -2.650 1.028 1.00 98.62 70 VAL A O 1
ATOM 542 N N . ALA A 1 71 ? -7.828 -0.882 0.594 1.00 98.62 71 ALA A N 1
ATOM 543 C CA . ALA A 1 71 ? -9.076 -1.543 0.978 1.00 98.62 71 ALA A CA 1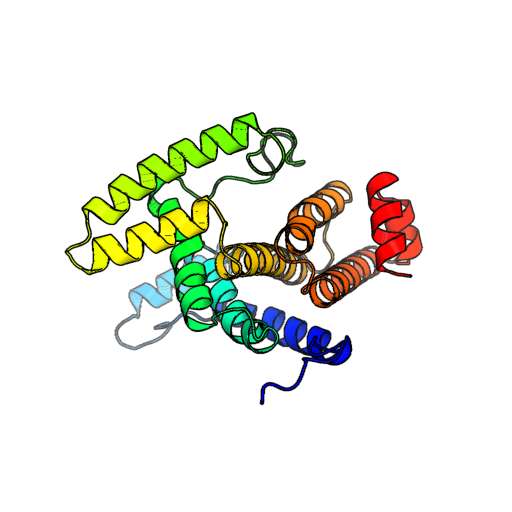
ATOM 544 C C . ALA A 1 71 ? -9.461 -2.689 0.019 1.00 98.62 71 ALA A C 1
ATOM 546 O O . ALA A 1 71 ? -9.879 -3.753 0.474 1.00 98.62 71 ALA A O 1
ATOM 547 N N . ASP A 1 72 ? -9.273 -2.506 -1.289 1.00 98.50 72 ASP A N 1
ATOM 548 C CA . ASP A 1 72 ? -9.501 -3.519 -2.327 1.00 98.50 72 ASP A CA 1
ATOM 549 C C . ASP A 1 72 ? -8.562 -4.725 -2.153 1.00 98.50 72 ASP A C 1
ATOM 551 O O . ASP A 1 72 ? -9.018 -5.864 -2.055 1.00 98.50 72 ASP A O 1
ATOM 555 N N . ALA A 1 73 ? -7.257 -4.491 -1.969 1.00 98.50 73 ALA A N 1
ATOM 556 C CA . ALA A 1 73 ? -6.317 -5.568 -1.651 1.00 98.50 73 ALA A CA 1
ATOM 557 C C . ALA A 1 73 ? -6.589 -6.212 -0.288 1.00 98.50 73 ALA A C 1
ATOM 559 O O . ALA A 1 73 ? -6.394 -7.413 -0.130 1.00 98.50 73 ALA A O 1
ATOM 560 N N . THR A 1 74 ? -7.079 -5.457 0.695 1.00 98.62 74 THR A N 1
ATOM 561 C CA . THR A 1 74 ? -7.508 -6.025 1.980 1.00 98.62 74 THR A CA 1
ATOM 562 C C . THR A 1 74 ? -8.658 -7.015 1.783 1.00 98.62 74 THR A C 1
ATOM 564 O O . THR A 1 74 ? -8.605 -8.109 2.341 1.00 98.62 74 THR A O 1
ATOM 567 N N . LEU A 1 75 ? -9.655 -6.686 0.952 1.00 98.06 75 LEU A N 1
ATOM 568 C CA . LEU A 1 75 ? -10.747 -7.607 0.606 1.00 98.06 75 LEU A CA 1
ATOM 569 C C . LEU A 1 75 ? -10.252 -8.863 -0.115 1.00 98.06 75 LEU A C 1
ATOM 571 O O . LEU A 1 75 ? -10.768 -9.950 0.139 1.00 98.06 75 LEU A O 1
ATOM 575 N N . LEU A 1 76 ? -9.266 -8.710 -0.998 1.00 97.56 76 LEU A N 1
ATOM 576 C CA . LEU A 1 76 ? -8.660 -9.814 -1.737 1.00 97.56 76 LEU A CA 1
ATOM 577 C C . LEU A 1 76 ? -7.862 -10.753 -0.821 1.00 97.56 76 LEU A C 1
ATOM 579 O O . LEU A 1 76 ? -7.985 -11.970 -0.921 1.00 97.56 76 LEU A O 1
ATOM 583 N N . LEU A 1 77 ? -7.044 -10.190 0.071 1.00 97.69 77 LEU A N 1
ATOM 584 C CA . LEU A 1 77 ? -6.007 -10.930 0.790 1.00 97.69 77 LEU A CA 1
ATOM 585 C C . LEU A 1 77 ? -6.450 -11.424 2.171 1.00 97.69 77 LEU A C 1
ATOM 587 O O . LEU A 1 77 ? -6.034 -12.508 2.576 1.00 97.69 77 LEU A O 1
ATOM 591 N N . ALA A 1 78 ? -7.284 -10.672 2.899 1.00 97.00 78 ALA A N 1
ATOM 592 C CA . ALA A 1 78 ? -7.720 -11.040 4.251 1.00 97.00 78 ALA A CA 1
ATOM 593 C C . ALA A 1 78 ? -8.385 -12.432 4.352 1.00 97.00 78 ALA A C 1
ATOM 595 O O . ALA A 1 78 ? -8.115 -13.122 5.335 1.00 97.00 78 ALA A O 1
ATOM 596 N N . PRO A 1 79 ? -9.182 -12.910 3.367 1.00 94.06 79 PRO A N 1
ATOM 597 C CA . PRO A 1 79 ? -9.786 -14.246 3.414 1.00 94.06 79 PRO A CA 1
ATOM 598 C C . PRO A 1 79 ? -8.790 -15.406 3.561 1.00 94.06 79 PRO A C 1
ATOM 600 O O . PRO A 1 79 ? -9.179 -16.482 4.009 1.00 94.06 79 PRO A O 1
ATOM 603 N N . ASN A 1 80 ? -7.514 -15.192 3.230 1.00 92.62 80 ASN A N 1
ATOM 604 C CA . ASN A 1 80 ? -6.452 -16.189 3.375 1.00 92.62 80 ASN A CA 1
ATOM 605 C C . ASN A 1 80 ? -5.956 -16.353 4.828 1.00 92.62 80 ASN A C 1
ATOM 607 O O . ASN A 1 80 ? -5.120 -17.211 5.116 1.00 92.62 80 ASN A O 1
ATOM 611 N N . PHE A 1 81 ? -6.427 -15.518 5.759 1.00 93.62 81 PHE A N 1
ATOM 612 C CA . PHE A 1 81 ? -5.928 -15.462 7.130 1.00 93.62 81 PHE A CA 1
ATOM 613 C C . PHE A 1 81 ? -7.094 -15.544 8.122 1.00 93.62 81 PHE A C 1
ATOM 615 O O . PHE A 1 81 ? -7.736 -14.551 8.443 1.00 93.62 81 PHE A O 1
ATOM 622 N N . SER A 1 82 ? -7.367 -16.744 8.645 1.00 91.12 82 SER A N 1
ATOM 623 C CA . SER A 1 82 ? -8.512 -17.001 9.541 1.00 91.12 82 SER A CA 1
ATOM 624 C C . SER A 1 82 ? -8.503 -16.208 10.858 1.00 91.12 82 SER A C 1
ATOM 626 O O . SER A 1 82 ? -9.518 -16.127 11.540 1.00 91.12 82 SER A O 1
ATOM 628 N N . ASP A 1 83 ? -7.339 -15.702 11.254 1.00 92.19 83 ASP A N 1
ATOM 629 C CA . ASP A 1 83 ? -7.068 -14.895 12.447 1.00 92.19 83 ASP A CA 1
ATOM 630 C C . ASP A 1 83 ? -7.057 -13.382 12.167 1.00 92.19 83 ASP A C 1
ATOM 632 O O . ASP A 1 83 ? -6.699 -12.606 13.053 1.00 92.19 83 ASP A O 1
ATOM 636 N N . VAL A 1 84 ? -7.415 -12.965 10.949 1.00 96.69 84 VAL A N 1
ATOM 637 C CA . VAL A 1 84 ? -7.629 -11.564 10.572 1.00 96.69 84 VAL A CA 1
ATOM 638 C C . VAL A 1 84 ? -9.129 -11.347 10.400 1.00 96.69 84 VAL A C 1
ATOM 640 O O . VAL A 1 84 ? -9.755 -11.926 9.511 1.00 96.69 84 VAL A O 1
ATOM 643 N N . ASP A 1 85 ? -9.723 -10.488 11.228 1.00 97.75 85 ASP A N 1
ATOM 644 C CA . ASP A 1 85 ? -11.094 -10.032 11.000 1.00 97.75 85 ASP A CA 1
ATOM 645 C C . ASP A 1 85 ? -11.130 -9.112 9.769 1.00 97.75 85 ASP A C 1
ATOM 647 O O . ASP A 1 85 ? -10.769 -7.934 9.828 1.00 97.75 85 ASP A O 1
ATOM 651 N N . ALA A 1 86 ? -11.590 -9.654 8.638 1.00 96.94 86 ALA A N 1
ATOM 652 C CA . ALA A 1 86 ? -11.677 -8.929 7.373 1.00 96.94 86 ALA A CA 1
ATOM 653 C C . ALA A 1 86 ? -12.557 -7.668 7.452 1.00 96.94 86 ALA A C 1
ATOM 655 O O . ALA A 1 86 ? -12.298 -6.697 6.742 1.00 96.94 86 ALA A O 1
ATOM 656 N N . HIS A 1 87 ? -13.583 -7.649 8.311 1.00 98.12 87 HIS A N 1
ATOM 657 C CA . HIS A 1 87 ? -14.430 -6.470 8.473 1.00 98.12 87 HIS A CA 1
ATOM 658 C C . HIS A 1 87 ? -13.674 -5.346 9.185 1.00 98.12 87 HIS A C 1
ATOM 660 O O . HIS A 1 87 ? -13.665 -4.210 8.709 1.00 98.12 87 HIS A O 1
ATOM 666 N N . LEU A 1 88 ? -12.994 -5.675 10.285 1.00 98.44 88 LEU A N 1
ATOM 667 C CA . LEU A 1 88 ? -12.168 -4.717 11.016 1.00 98.44 88 LEU A CA 1
ATOM 668 C C . LEU A 1 88 ? -10.980 -4.236 10.170 1.00 98.44 88 LEU A C 1
ATOM 670 O O . LEU A 1 88 ? -10.710 -3.037 10.125 1.00 98.44 88 LEU A O 1
ATOM 674 N N . ALA A 1 89 ? -10.305 -5.142 9.458 1.00 98.56 89 ALA A N 1
ATOM 675 C CA . ALA A 1 89 ? -9.222 -4.791 8.544 1.00 98.56 89 ALA A CA 1
ATOM 676 C C . ALA A 1 89 ? -9.698 -3.823 7.449 1.00 98.56 89 ALA A C 1
ATOM 678 O O . ALA A 1 89 ? -9.007 -2.854 7.147 1.00 98.56 89 ALA A O 1
ATOM 679 N N . LEU A 1 90 ? -10.904 -4.015 6.903 1.00 98.62 90 LEU A N 1
ATOM 680 C CA . LEU A 1 90 ? -11.472 -3.098 5.917 1.00 98.62 90 LEU A CA 1
ATOM 681 C C . LEU A 1 90 ? -11.748 -1.702 6.499 1.00 98.62 90 LEU A C 1
ATOM 683 O O . LEU A 1 90 ? -11.443 -0.698 5.856 1.00 98.62 90 LEU A O 1
ATOM 687 N N . GLU A 1 91 ? -12.306 -1.614 7.710 1.00 98.56 91 GLU A N 1
ATOM 688 C CA . GLU A 1 91 ? -12.511 -0.324 8.383 1.00 98.56 91 GLU A CA 1
ATOM 689 C C . GLU A 1 91 ? -11.183 0.406 8.634 1.00 98.56 91 GLU A C 1
ATOM 691 O O . GLU A 1 91 ? -11.101 1.619 8.430 1.00 98.56 91 GLU A O 1
ATOM 696 N N . LEU A 1 92 ? -10.145 -0.330 9.043 1.00 98.75 92 LEU A N 1
ATOM 697 C CA . LEU A 1 92 ? -8.797 0.204 9.236 1.00 98.75 92 LEU A CA 1
ATOM 698 C C . LEU A 1 92 ? -8.191 0.673 7.908 1.00 98.75 92 LEU A C 1
ATOM 700 O O . LEU A 1 92 ? -7.706 1.798 7.843 1.00 98.75 92 LEU A O 1
ATOM 704 N N . ALA A 1 93 ? -8.285 -0.127 6.843 1.00 98.69 93 ALA A N 1
ATOM 705 C CA . ALA A 1 93 ? -7.791 0.218 5.510 1.00 98.69 93 ALA A CA 1
ATOM 706 C C . ALA A 1 93 ? -8.444 1.491 4.954 1.00 98.69 93 ALA A C 1
ATOM 708 O O . ALA A 1 93 ? -7.761 2.366 4.435 1.00 98.69 93 ALA A O 1
ATOM 709 N N . ILE A 1 94 ? -9.756 1.662 5.123 1.00 98.56 94 ILE A N 1
ATOM 710 C CA . ILE A 1 94 ? -10.459 2.876 4.672 1.00 98.56 94 ILE A CA 1
ATOM 711 C C . ILE A 1 94 ? -10.010 4.123 5.452 1.00 98.56 94 ILE A C 1
ATOM 713 O O . ILE A 1 94 ? -10.046 5.237 4.925 1.00 98.56 94 ILE A O 1
ATOM 717 N N . LEU A 1 95 ? -9.635 3.959 6.722 1.00 98.31 95 LEU A N 1
ATOM 718 C CA . LEU A 1 95 ? -9.290 5.068 7.608 1.00 98.31 95 LEU A CA 1
ATOM 719 C C . LEU A 1 95 ? -7.787 5.328 7.729 1.00 98.31 95 LEU A C 1
ATOM 721 O O . LEU A 1 95 ? -7.432 6.324 8.359 1.00 98.31 95 LEU A O 1
ATOM 725 N N . HIS A 1 96 ? -6.922 4.478 7.169 1.00 98.25 96 HIS A N 1
ATOM 726 C CA . HIS A 1 96 ? -5.507 4.476 7.539 1.00 98.25 96 HIS A CA 1
ATOM 727 C C . HIS A 1 96 ? -4.799 5.816 7.276 1.00 98.25 96 HIS A C 1
ATOM 729 O O . HIS A 1 96 ? -4.157 6.335 8.185 1.00 98.25 96 HIS A O 1
ATOM 735 N N . ASP A 1 97 ? -5.072 6.446 6.131 1.00 97.94 97 ASP A N 1
ATOM 736 C CA . ASP A 1 97 ? -4.524 7.764 5.773 1.00 97.94 97 ASP A CA 1
ATOM 737 C C . ASP A 1 97 ? -5.510 8.915 6.010 1.00 97.94 97 ASP A C 1
ATOM 739 O O . ASP A 1 97 ? -5.339 10.042 5.543 1.00 97.94 97 ASP A O 1
ATOM 743 N N . LYS A 1 98 ? -6.589 8.690 6.772 1.00 97.94 98 LYS A N 1
ATOM 744 C CA . LYS A 1 98 ? -7.627 9.717 6.973 1.00 97.94 98 LYS A CA 1
ATOM 745 C C . LYS A 1 98 ? -7.081 11.003 7.601 1.00 97.94 98 LYS A C 1
ATOM 747 O O . LYS A 1 98 ? -7.636 12.083 7.381 1.00 97.94 98 LYS A O 1
ATOM 752 N N . LEU A 1 99 ? -6.023 10.878 8.400 1.00 97.88 99 LEU A N 1
ATOM 753 C CA . LEU A 1 99 ? -5.384 11.985 9.106 1.00 97.88 99 LEU A CA 1
ATOM 754 C C . LEU A 1 99 ? -4.518 12.862 8.192 1.00 97.88 99 LEU A C 1
ATOM 756 O O . LEU A 1 99 ? -4.260 14.016 8.546 1.00 97.88 99 LEU A O 1
ATOM 760 N N . GLU A 1 100 ? -4.186 12.392 6.987 1.00 97.69 100 GLU A N 1
ATOM 761 C CA . GLU A 1 100 ? -3.450 13.164 5.979 1.00 97.69 100 GLU A CA 1
ATOM 762 C C . GLU A 1 100 ? -4.213 14.385 5.474 1.00 97.69 100 GLU A C 1
ATOM 764 O O . GLU A 1 100 ? -3.611 15.344 4.996 1.00 97.69 100 GLU A O 1
ATOM 769 N N . LEU A 1 101 ? -5.529 14.433 5.709 1.00 96.50 101 LEU A N 1
ATOM 770 C CA . LEU A 1 101 ? -6.319 15.654 5.559 1.00 96.50 101 LEU A CA 1
ATOM 771 C C . LEU A 1 101 ? -5.718 16.848 6.333 1.00 96.50 101 LEU A C 1
ATOM 773 O O . LEU A 1 101 ? -5.941 17.997 5.955 1.00 96.50 101 LEU A O 1
ATOM 777 N N . PHE A 1 102 ? -4.981 16.586 7.419 1.00 97.25 102 PHE A N 1
ATOM 778 C CA . PHE A 1 102 ? -4.354 17.608 8.259 1.00 97.25 102 PHE A CA 1
ATOM 779 C C . PHE A 1 102 ? -2.829 17.584 8.218 1.00 97.25 102 PHE A C 1
ATOM 781 O O . PHE A 1 102 ? -2.223 18.648 8.338 1.00 97.25 102 PHE A O 1
ATOM 788 N N . THR A 1 103 ? -2.209 16.407 8.100 1.00 95.69 103 THR A N 1
ATOM 789 C CA . THR A 1 103 ? -0.742 16.288 8.087 1.00 95.69 103 THR A CA 1
ATOM 790 C C . THR A 1 103 ? -0.143 16.476 6.696 1.00 95.69 103 THR A C 1
ATOM 792 O O . THR A 1 103 ? 1.031 16.827 6.597 1.00 95.69 103 THR A O 1
ATOM 795 N N . GLY A 1 104 ? -0.939 16.269 5.640 1.00 94.81 104 GLY A N 1
ATOM 796 C CA . GLY A 1 104 ? -0.431 15.931 4.312 1.00 94.81 104 GLY A CA 1
ATOM 797 C C . GLY A 1 104 ? 0.166 14.519 4.274 1.00 94.81 104 GLY A C 1
ATOM 798 O O . GLY A 1 104 ? 0.360 13.899 5.325 1.00 94.81 104 GLY A O 1
ATOM 799 N N . ASP A 1 105 ? 0.468 14.049 3.063 1.00 93.75 105 ASP A N 1
ATOM 800 C CA . ASP A 1 105 ? 1.255 12.833 2.833 1.00 93.75 105 ASP A CA 1
ATOM 801 C C . ASP A 1 105 ? 2.727 13.135 3.151 1.00 93.75 105 ASP A C 1
ATOM 803 O O . ASP A 1 105 ? 3.363 14.007 2.543 1.00 93.75 105 ASP A O 1
ATOM 807 N N . LEU A 1 106 ? 3.244 12.484 4.191 1.00 91.06 106 LEU A N 1
ATOM 808 C CA . LEU A 1 106 ? 4.605 12.710 4.657 1.00 91.06 106 LEU A CA 1
ATOM 809 C C . LEU A 1 106 ? 5.569 11.888 3.808 1.00 91.06 106 LEU A C 1
ATOM 811 O O . LEU A 1 106 ? 5.574 10.666 3.870 1.00 91.06 106 LEU A O 1
ATOM 815 N N . ASP A 1 107 ? 6.469 12.569 3.102 1.00 91.00 107 ASP A N 1
ATOM 816 C CA . ASP A 1 107 ? 7.441 11.929 2.217 1.00 91.00 107 ASP A CA 1
ATOM 817 C C . ASP A 1 107 ? 8.321 10.883 2.954 1.00 91.00 107 ASP A C 1
ATOM 819 O O . ASP A 1 107 ? 9.052 11.227 3.899 1.00 91.00 107 ASP A O 1
ATOM 823 N N . PRO A 1 108 ? 8.293 9.602 2.532 1.00 90.06 108 PRO A N 1
ATOM 824 C CA . PRO A 1 108 ? 9.093 8.542 3.137 1.00 90.06 108 PRO A CA 1
ATOM 825 C C . PRO A 1 108 ? 10.560 8.549 2.674 1.00 90.06 108 PRO A C 1
ATOM 827 O O . PRO A 1 108 ? 11.397 7.878 3.281 1.00 90.06 108 PRO A O 1
ATOM 830 N N . THR A 1 109 ? 10.900 9.288 1.614 1.00 88.31 109 THR A N 1
ATOM 831 C CA . THR A 1 109 ? 12.264 9.378 1.069 1.00 88.31 109 THR A CA 1
ATOM 832 C C . THR A 1 109 ? 13.078 10.495 1.719 1.00 88.31 109 THR A C 1
ATOM 834 O O . THR A 1 109 ? 14.278 10.333 1.933 1.00 88.31 109 THR A O 1
ATOM 837 N N . GLY A 1 110 ? 12.443 11.602 2.109 1.00 87.12 110 GLY A N 1
ATOM 838 C CA . GLY A 1 110 ? 13.123 12.752 2.693 1.00 87.12 110 GLY A CA 1
ATOM 839 C C . GLY A 1 110 ? 14.117 13.421 1.732 1.00 87.12 110 GLY A C 1
ATOM 840 O O . GLY A 1 110 ? 14.307 13.029 0.586 1.00 87.12 110 GLY A O 1
ATOM 841 N N . ILE A 1 111 ? 14.815 14.448 2.226 1.00 85.56 111 ILE A N 1
ATOM 842 C CA . ILE A 1 111 ? 15.682 15.315 1.398 1.00 85.56 111 ILE A CA 1
ATOM 843 C C . ILE A 1 111 ? 16.835 14.547 0.720 1.00 85.56 111 ILE A C 1
ATOM 845 O O . ILE A 1 111 ? 17.350 14.992 -0.302 1.00 85.56 111 ILE A O 1
ATOM 849 N N . ASP A 1 112 ? 17.269 13.421 1.289 1.00 86.44 112 ASP A N 1
ATOM 850 C CA . ASP A 1 112 ? 18.358 12.610 0.735 1.00 86.44 112 ASP A CA 1
ATOM 851 C C . ASP A 1 112 ? 17.891 11.556 -0.280 1.00 86.44 112 ASP A C 1
ATOM 853 O O . ASP A 1 112 ? 18.732 10.871 -0.858 1.00 86.44 112 ASP A O 1
ATOM 857 N N . GLY A 1 113 ? 16.577 11.409 -0.488 1.00 87.31 113 GLY A N 1
ATOM 858 C CA . GLY A 1 113 ? 15.983 10.408 -1.375 1.00 87.31 113 GLY A CA 1
ATOM 859 C C . GLY A 1 113 ? 16.090 8.963 -0.869 1.00 87.31 113 GLY A C 1
ATOM 860 O O . GLY A 1 113 ? 15.596 8.052 -1.526 1.00 87.31 113 GLY A O 1
ATOM 861 N N . GLN A 1 114 ? 16.721 8.735 0.288 1.00 86.38 114 GLN A N 1
ATOM 862 C CA . GLN A 1 114 ? 17.082 7.406 0.803 1.00 86.38 114 GLN A CA 1
ATOM 863 C C . GLN A 1 114 ? 16.369 7.062 2.116 1.00 86.38 114 GLN A C 1
ATOM 865 O O . GLN A 1 114 ? 16.542 5.962 2.664 1.00 86.38 114 GLN A O 1
ATOM 870 N N . GLY A 1 115 ? 15.579 7.999 2.631 1.00 87.06 115 GLY A N 1
ATOM 871 C CA . GLY A 1 115 ? 14.759 7.860 3.819 1.00 87.06 115 GLY A CA 1
ATOM 872 C C . GLY A 1 115 ? 15.543 7.968 5.123 1.00 87.06 115 GLY A C 1
ATOM 873 O O . GLY A 1 115 ? 14.947 7.772 6.179 1.00 87.06 115 GLY A O 1
ATOM 874 N N . THR A 1 116 ? 16.844 8.277 5.109 1.00 87.94 116 THR A N 1
ATOM 875 C CA . THR A 1 116 ? 17.714 8.141 6.297 1.00 87.94 116 THR A CA 1
ATOM 876 C C . THR A 1 116 ? 17.230 8.974 7.481 1.00 87.94 116 THR A C 1
ATOM 878 O O . THR A 1 116 ? 17.368 8.551 8.621 1.00 87.94 116 THR A O 1
ATOM 881 N N . ARG A 1 117 ? 16.638 10.143 7.207 1.00 87.62 117 ARG A N 1
ATOM 882 C CA . ARG A 1 117 ? 16.046 11.046 8.212 1.00 87.62 117 ARG A CA 1
ATOM 883 C C . ARG A 1 117 ? 14.519 11.127 8.127 1.00 87.62 117 ARG A C 1
ATOM 885 O O . ARG A 1 117 ? 13.922 12.063 8.649 1.00 87.62 117 ARG A O 1
ATOM 892 N N . SER A 1 118 ? 13.899 10.195 7.410 1.00 91.75 118 SER A N 1
ATOM 893 C CA . SER A 1 118 ? 12.445 10.128 7.269 1.00 91.75 118 SER A CA 1
ATOM 894 C C . SER A 1 118 ? 11.805 9.446 8.474 1.00 91.75 118 SER A C 1
ATOM 896 O O . SER A 1 118 ? 12.446 8.689 9.208 1.00 91.75 118 SER A O 1
ATOM 898 N N . HIS A 1 119 ? 10.494 9.627 8.602 1.00 89.25 119 HIS A N 1
ATOM 899 C CA . HIS A 1 119 ? 9.665 8.932 9.580 1.00 89.25 119 HIS A CA 1
ATOM 900 C C . HIS A 1 119 ? 9.620 7.403 9.377 1.00 89.25 119 HIS A C 1
ATOM 902 O O . HIS A 1 119 ? 9.044 6.702 10.199 1.00 89.25 119 HIS A O 1
ATOM 908 N N . VAL A 1 120 ? 10.196 6.854 8.305 1.00 88.00 120 VAL A N 1
ATOM 909 C CA . VAL A 1 120 ? 10.257 5.401 8.093 1.00 88.00 120 VAL A CA 1
ATOM 910 C C . VAL A 1 120 ? 11.446 4.788 8.831 1.00 88.00 120 VAL A C 1
ATOM 912 O O . VAL A 1 120 ? 11.307 3.731 9.448 1.00 88.00 120 VAL A O 1
ATOM 915 N N . PHE A 1 121 ? 12.614 5.437 8.785 1.00 89.19 121 PHE A N 1
ATOM 916 C CA . PHE A 1 121 ? 13.884 4.841 9.223 1.00 89.19 121 PHE A CA 1
ATOM 917 C C . PHE A 1 121 ? 14.543 5.551 10.412 1.00 89.19 121 PHE A C 1
ATOM 919 O O . PHE A 1 121 ? 15.430 4.966 11.031 1.00 89.19 121 PHE A O 1
ATOM 926 N N . ASP A 1 122 ? 14.109 6.766 10.760 1.00 92.50 122 ASP A N 1
ATOM 927 C CA . ASP A 1 122 ? 14.638 7.514 11.899 1.00 92.50 122 ASP A CA 1
ATOM 928 C C . ASP A 1 122 ? 13.644 7.522 13.083 1.00 92.50 122 ASP A C 1
ATOM 930 O O . ASP A 1 122 ? 12.531 8.043 12.954 1.00 92.50 122 ASP A O 1
ATOM 934 N N . PRO A 1 123 ? 14.021 6.995 14.266 1.00 92.00 123 PRO A N 1
ATOM 935 C CA . PRO A 1 123 ? 13.133 6.951 15.430 1.00 92.00 123 PRO A CA 1
ATOM 936 C C . PRO A 1 123 ? 12.693 8.322 15.960 1.00 92.00 123 PRO A C 1
ATOM 938 O O . PRO A 1 123 ? 11.647 8.432 16.601 1.00 92.00 123 PRO A O 1
ATOM 941 N N . SER A 1 124 ? 13.485 9.378 15.753 1.00 93.00 124 SER A N 1
ATOM 942 C CA . SER A 1 124 ? 13.100 10.732 16.162 1.00 93.00 124 SER A CA 1
ATOM 943 C C . SER A 1 124 ? 12.048 11.316 15.220 1.00 93.00 124 SER A C 1
ATOM 945 O O . SER A 1 124 ? 11.052 11.860 15.695 1.00 93.00 124 SER A O 1
ATOM 947 N N . ALA A 1 125 ? 12.197 11.101 13.911 1.00 92.50 125 ALA A N 1
ATOM 948 C CA . ALA A 1 125 ? 11.198 11.472 12.915 1.00 92.50 125 ALA A CA 1
ATOM 949 C C . ALA A 1 125 ? 9.905 10.651 13.059 1.00 92.50 125 ALA A C 1
ATOM 951 O O . ALA A 1 125 ? 8.818 11.195 12.887 1.00 92.50 125 ALA A O 1
ATOM 952 N N . GLN A 1 126 ? 10.000 9.372 13.444 1.00 91.56 126 GLN A N 1
ATOM 953 C CA . GLN A 1 126 ? 8.838 8.540 13.791 1.00 91.56 126 GLN A CA 1
ATOM 954 C C . GLN A 1 126 ? 8.021 9.148 14.935 1.00 91.56 126 GLN A C 1
ATOM 956 O O . GLN A 1 126 ? 6.801 9.258 14.829 1.00 91.56 126 GLN A O 1
ATOM 961 N N . ARG A 1 127 ? 8.685 9.582 16.017 1.00 92.06 127 ARG A N 1
ATOM 962 C CA . ARG A 1 127 ? 8.008 10.247 17.144 1.00 92.06 127 ARG A CA 1
ATOM 963 C C . ARG A 1 127 ? 7.357 11.561 16.721 1.00 92.06 127 ARG A C 1
ATOM 965 O O . ARG A 1 127 ? 6.200 11.786 17.052 1.00 92.06 127 ARG A O 1
ATOM 972 N N . ALA A 1 128 ? 8.063 12.380 15.940 1.00 93.00 128 ALA A N 1
ATOM 973 C CA . ALA A 1 128 ? 7.513 13.631 15.423 1.00 93.00 128 ALA A CA 1
ATOM 974 C C . ALA A 1 128 ? 6.271 13.397 14.541 1.00 93.00 128 ALA A C 1
ATOM 976 O O . ALA A 1 128 ? 5.276 14.105 14.680 1.00 93.00 128 ALA A O 1
ATOM 977 N N . LYS A 1 129 ? 6.289 12.369 13.680 1.00 93.50 129 LYS A N 1
ATOM 978 C CA . LYS A 1 129 ? 5.112 11.959 12.900 1.00 93.50 129 LYS A CA 1
ATOM 979 C C . LYS A 1 129 ? 3.950 11.552 13.809 1.00 93.50 129 LYS A C 1
ATOM 981 O O . LYS A 1 129 ? 2.846 12.047 13.614 1.00 93.50 129 LYS A O 1
ATOM 986 N N . ALA A 1 130 ? 4.199 10.723 14.821 1.00 91.88 130 ALA A N 1
ATOM 987 C CA . ALA A 1 130 ? 3.156 10.286 15.749 1.00 91.88 130 ALA A CA 1
ATOM 988 C C . ALA A 1 130 ? 2.506 11.463 16.507 1.00 91.88 130 ALA A C 1
ATOM 990 O O . ALA A 1 130 ? 1.295 11.473 16.715 1.00 91.88 130 ALA A O 1
ATOM 991 N N . GLU A 1 131 ? 3.280 12.488 16.880 1.00 93.38 131 GLU A N 1
ATOM 992 C CA . GLU A 1 131 ? 2.750 13.713 17.499 1.00 93.38 131 GLU A CA 1
ATOM 993 C C . GLU A 1 131 ? 1.843 14.506 16.541 1.00 93.38 131 GLU A C 1
ATOM 995 O O . GLU A 1 131 ? 0.768 14.966 16.941 1.00 93.38 131 GLU A O 1
ATOM 1000 N N . LEU A 1 132 ? 2.238 14.630 15.268 1.00 95.56 132 LEU A N 1
ATOM 1001 C CA . LEU A 1 132 ? 1.418 15.265 14.229 1.00 95.56 132 LEU A CA 1
ATOM 1002 C C . LEU A 1 132 ? 0.116 14.491 13.985 1.00 95.56 132 LEU A C 1
ATOM 1004 O O . LEU A 1 132 ? -0.954 15.098 13.917 1.00 95.56 132 LEU A O 1
ATOM 1008 N N . GLU A 1 133 ? 0.193 13.163 13.905 1.00 96.06 133 GLU A N 1
ATOM 1009 C CA . GLU A 1 133 ? -0.972 12.290 13.746 1.00 96.06 133 GLU A CA 1
ATOM 1010 C C . GLU A 1 133 ? -1.911 12.384 14.949 1.00 96.06 133 GLU A C 1
ATOM 1012 O O . GLU A 1 133 ? -3.124 12.477 14.772 1.00 96.06 133 GLU A O 1
ATOM 1017 N N . GLN A 1 134 ? -1.385 12.469 16.173 1.00 95.81 134 GLN A N 1
ATOM 1018 C CA . GLN A 1 134 ? -2.217 12.659 17.360 1.00 95.81 134 GLN A CA 1
ATOM 1019 C C . GLN A 1 134 ? -2.970 13.998 17.318 1.00 95.81 134 GLN A C 1
ATOM 1021 O O . GLN A 1 134 ? -4.158 14.056 17.642 1.00 95.81 134 GLN A O 1
ATOM 1026 N N . ALA A 1 135 ? -2.318 15.081 16.886 1.00 97.06 135 ALA A N 1
ATOM 1027 C CA . ALA A 1 135 ? -2.978 16.376 16.725 1.00 97.06 135 ALA A CA 1
ATOM 1028 C C . ALA A 1 135 ? -4.045 16.350 15.612 1.00 97.06 135 ALA A C 1
ATOM 1030 O O . ALA A 1 135 ? -5.135 16.911 15.777 1.00 97.06 135 ALA A O 1
ATOM 1031 N N . ALA A 1 136 ? -3.756 15.679 14.494 1.00 98.12 136 ALA A N 1
ATOM 1032 C CA . ALA A 1 136 ? -4.696 15.474 13.395 1.00 98.12 136 ALA A CA 1
ATOM 1033 C C . ALA A 1 136 ? -5.913 14.642 13.826 1.00 98.12 136 ALA A C 1
ATOM 1035 O O . ALA A 1 136 ? -7.047 14.990 13.488 1.00 98.12 136 ALA A O 1
ATOM 1036 N N . LEU A 1 137 ? -5.691 13.597 14.628 1.00 98.00 137 LEU A N 1
ATOM 1037 C CA . LEU A 1 137 ? -6.730 12.745 15.193 1.00 98.00 137 LEU A CA 1
ATOM 1038 C C . LEU A 1 137 ? -7.743 13.564 15.992 1.00 98.00 137 LEU A C 1
ATOM 1040 O O . LEU A 1 137 ? -8.936 13.487 15.699 1.00 98.00 137 LEU A O 1
ATOM 1044 N N . GLU A 1 138 ? -7.288 14.376 16.954 1.00 98.12 138 GLU A N 1
ATOM 1045 C CA . GLU A 1 138 ? -8.183 15.204 17.778 1.00 98.12 138 GLU A CA 1
ATOM 1046 C C . GLU A 1 138 ? -9.000 16.188 16.926 1.00 98.12 138 GLU A C 1
ATOM 1048 O O . GLU A 1 138 ? -10.201 16.375 17.147 1.00 98.12 138 GLU A O 1
ATOM 1053 N N . ARG A 1 139 ? -8.375 16.774 15.897 1.00 98.06 139 ARG A N 1
ATOM 1054 C CA . ARG A 1 139 ? -9.049 17.660 14.937 1.00 98.06 139 ARG A CA 1
ATOM 1055 C C . ARG A 1 139 ? -10.114 16.939 14.119 1.00 98.06 139 ARG A C 1
ATOM 1057 O O . ARG A 1 139 ? -11.194 17.493 13.899 1.00 98.06 139 ARG A O 1
ATOM 1064 N N . TYR A 1 140 ? -9.819 15.732 13.648 1.00 98.38 140 TYR A N 1
ATOM 1065 C CA . TYR A 1 140 ? -10.736 14.954 12.827 1.00 98.38 140 TYR A CA 1
ATOM 1066 C C . TYR A 1 140 ? -11.967 14.520 13.627 1.00 98.38 140 TYR A C 1
ATOM 1068 O O . TYR A 1 140 ? -13.100 14.850 13.277 1.00 98.38 140 TYR A O 1
ATOM 1076 N N . ILE A 1 141 ? -11.754 13.836 14.750 1.00 98.12 141 ILE A N 1
ATOM 1077 C CA . ILE A 1 141 ? -12.846 13.271 15.553 1.00 98.12 141 ILE A CA 1
ATOM 1078 C C . ILE A 1 141 ? -13.695 14.354 16.229 1.00 98.12 141 ILE A C 1
ATOM 1080 O O . ILE A 1 141 ? -14.883 14.132 16.472 1.00 98.12 141 ILE A O 1
ATOM 1084 N N . GLY A 1 142 ? -13.131 15.542 16.486 1.00 97.69 142 GLY A N 1
ATOM 1085 C CA . GLY A 1 142 ? -13.871 16.698 16.998 1.00 97.69 142 GLY A CA 1
ATOM 1086 C C . GLY A 1 142 ? -15.030 17.129 16.090 1.00 97.69 142 GLY A C 1
ATOM 1087 O O . GLY A 1 142 ? -16.018 17.674 16.580 1.00 97.69 142 GLY A O 1
ATOM 1088 N N . GLN A 1 143 ? -14.957 16.816 14.792 1.00 97.50 143 GLN A N 1
ATOM 1089 C CA . GLN A 1 143 ? -16.006 17.105 13.807 1.00 97.50 143 GLN A CA 1
ATOM 1090 C C . GLN A 1 143 ? -17.112 16.041 13.773 1.00 97.50 143 GLN A C 1
ATOM 1092 O O . GLN A 1 143 ? -18.172 16.260 13.189 1.00 97.50 143 GLN A O 1
ATOM 1097 N N . LEU A 1 144 ? -16.886 14.879 14.385 1.00 98.25 144 LEU A N 1
ATOM 1098 C CA . LEU A 1 144 ? -17.815 13.755 14.342 1.00 98.25 144 LEU A CA 1
ATOM 1099 C C . LEU A 1 144 ? -18.786 13.803 15.521 1.00 98.25 144 LEU A C 1
ATOM 1101 O O . LEU A 1 144 ? -18.430 14.214 16.626 1.00 98.25 144 LEU A O 1
ATOM 1105 N N . ARG A 1 145 ? -20.017 13.337 15.302 1.00 98.25 145 ARG A N 1
ATOM 1106 C CA . ARG A 1 145 ? -21.025 13.133 16.356 1.00 98.25 145 ARG A CA 1
ATOM 1107 C C . ARG A 1 145 ? -20.895 11.751 16.994 1.00 98.25 145 ARG A C 1
ATOM 1109 O O . ARG A 1 145 ? -20.384 10.822 16.370 1.00 98.25 145 ARG A O 1
ATOM 1116 N N . GLU A 1 146 ? -21.449 11.579 18.189 1.00 97.19 146 GLU A N 1
ATOM 1117 C CA . GLU A 1 146 ? -21.604 10.242 18.771 1.00 97.19 146 GLU A CA 1
ATOM 1118 C C . GLU A 1 146 ? -22.697 9.422 18.049 1.00 97.19 146 GLU A C 1
ATOM 1120 O O . GLU A 1 146 ? -23.652 10.003 17.507 1.00 97.19 146 GLU A O 1
ATOM 1125 N N . PRO A 1 147 ? -22.570 8.078 17.991 1.00 96.38 147 PRO A N 1
ATOM 1126 C CA . PRO A 1 147 ? -21.460 7.244 18.496 1.00 96.38 147 PRO A CA 1
ATOM 1127 C C . PRO A 1 147 ? -20.275 7.081 17.511 1.00 96.38 147 PRO A C 1
ATOM 1129 O O . PRO A 1 147 ? -19.334 6.333 17.773 1.00 96.38 147 PRO A O 1
ATOM 1132 N N . ILE A 1 148 ? -20.321 7.748 16.349 1.00 98.12 148 ILE A N 1
ATOM 1133 C CA . ILE A 1 148 ? -19.333 7.600 15.262 1.00 98.12 148 ILE A CA 1
ATOM 1134 C C . ILE A 1 148 ? -17.947 8.062 15.720 1.00 98.12 148 ILE A C 1
ATOM 1136 O O . ILE A 1 148 ? -16.949 7.404 15.428 1.00 98.12 148 ILE A O 1
ATOM 1140 N N . ARG A 1 149 ? -17.899 9.170 16.472 1.00 98.44 149 ARG A N 1
ATOM 1141 C CA . ARG A 1 149 ? -16.673 9.710 17.066 1.00 98.44 149 ARG A CA 1
ATOM 1142 C C . ARG A 1 149 ? -15.917 8.645 17.856 1.00 98.44 149 ARG A C 1
ATOM 1144 O O . ARG A 1 149 ? -14.733 8.449 17.596 1.00 98.44 149 ARG A O 1
ATOM 1151 N N . ALA A 1 150 ? -16.585 7.950 18.779 1.00 98.31 150 ALA A N 1
ATOM 1152 C CA . ALA A 1 150 ? -15.952 6.921 19.598 1.00 98.31 150 ALA A CA 1
ATOM 1153 C C . ALA A 1 150 ? -15.384 5.764 18.755 1.00 98.31 150 ALA A C 1
ATOM 1155 O O . ALA A 1 150 ? -14.227 5.385 18.945 1.00 98.31 150 ALA A O 1
ATOM 1156 N N . ARG A 1 151 ? -16.157 5.241 17.788 1.00 98.06 151 ARG A N 1
ATOM 1157 C CA . ARG A 1 151 ? -15.705 4.138 16.915 1.00 98.06 151 ARG A CA 1
ATOM 1158 C C . ARG A 1 151 ? -14.505 4.542 16.064 1.00 98.06 151 ARG A C 1
ATOM 1160 O O . ARG A 1 151 ? -13.505 3.833 16.066 1.00 98.06 151 ARG A O 1
ATOM 1167 N N . GLN A 1 152 ? -14.577 5.678 15.369 1.00 98.50 152 GLN A N 1
ATOM 1168 C CA . GLN A 1 152 ? -13.484 6.106 14.495 1.00 98.50 152 GLN A CA 1
ATOM 1169 C C . GLN A 1 152 ? -12.247 6.550 15.274 1.00 98.50 152 GLN A C 1
ATOM 1171 O O . GLN A 1 152 ? -11.140 6.298 14.816 1.00 98.50 152 GLN A O 1
ATOM 1176 N N . ARG A 1 153 ? -12.402 7.127 16.475 1.00 98.56 153 ARG A N 1
ATOM 1177 C CA . ARG A 1 153 ? -11.259 7.382 17.362 1.00 98.56 153 ARG A CA 1
ATOM 1178 C C . ARG A 1 153 ? -10.521 6.084 17.680 1.00 98.56 153 ARG A C 1
ATOM 1180 O O . ARG A 1 153 ? -9.305 6.053 17.555 1.00 98.56 153 ARG A O 1
ATOM 1187 N N . ALA A 1 154 ? -11.242 5.029 18.065 1.00 98.44 154 ALA A N 1
ATOM 1188 C CA . ALA A 1 154 ? -10.629 3.741 18.380 1.00 98.44 154 ALA A CA 1
ATOM 1189 C C . ALA A 1 154 ? -9.887 3.147 17.170 1.00 98.44 154 ALA A C 1
ATOM 1191 O O . ALA A 1 154 ? -8.741 2.737 17.313 1.00 98.44 154 ALA A O 1
ATOM 1192 N N . LEU A 1 155 ? -10.505 3.167 15.984 1.00 98.50 155 LEU A N 1
ATOM 1193 C CA . LEU A 1 155 ? -9.890 2.668 14.748 1.00 98.50 155 LEU A CA 1
ATOM 1194 C C . LEU A 1 155 ? -8.636 3.461 14.353 1.00 98.50 155 LEU A C 1
ATOM 1196 O O . LEU A 1 155 ? -7.614 2.870 14.036 1.00 98.50 155 LEU A O 1
ATOM 1200 N N . LEU A 1 156 ? -8.680 4.793 14.409 1.00 98.31 156 LEU A N 1
ATOM 1201 C CA . LEU A 1 156 ? -7.540 5.630 14.023 1.00 98.31 156 LEU A CA 1
ATOM 1202 C C . LEU A 1 156 ? -6.370 5.527 15.008 1.00 98.31 156 LEU A C 1
ATOM 1204 O O . LEU A 1 156 ? -5.220 5.509 14.582 1.00 98.31 156 LEU A O 1
ATOM 1208 N N . VAL A 1 157 ? -6.649 5.424 16.314 1.00 98.06 157 VAL A N 1
ATOM 1209 C CA . VAL A 1 157 ? -5.610 5.120 17.316 1.00 98.06 157 VAL A CA 1
ATOM 1210 C C . VAL A 1 157 ? -4.961 3.774 17.002 1.00 98.06 157 VAL A C 1
ATOM 1212 O O . VAL A 1 157 ? -3.738 3.663 17.005 1.00 98.06 157 VAL A O 1
ATOM 1215 N N . GLU A 1 158 ? -5.773 2.773 16.667 1.00 97.94 158 GLU A N 1
ATOM 1216 C CA . GLU A 1 158 ? -5.291 1.443 16.314 1.00 97.94 158 GLU A CA 1
ATOM 1217 C C . GLU A 1 158 ? -4.426 1.451 15.039 1.00 97.94 158 GLU A C 1
ATOM 1219 O O . GLU A 1 158 ? -3.380 0.809 15.018 1.00 97.94 158 GLU A O 1
ATOM 1224 N N . THR A 1 159 ? -4.765 2.245 14.018 1.00 95.94 159 THR A N 1
ATOM 1225 C CA . THR A 1 159 ? -3.903 2.458 12.839 1.00 95.94 159 THR A CA 1
ATOM 1226 C C . THR A 1 159 ? -2.538 3.044 13.219 1.00 95.94 159 THR A C 1
ATOM 1228 O O . THR A 1 159 ? -1.498 2.555 12.758 1.00 95.94 159 THR A O 1
ATOM 1231 N N . ILE A 1 160 ? -2.517 4.090 14.054 1.00 94.50 160 ILE A N 1
ATOM 1232 C CA . ILE A 1 160 ? -1.275 4.761 14.471 1.00 94.50 160 ILE A CA 1
ATOM 1233 C C . ILE A 1 160 ? -0.378 3.758 15.204 1.00 94.50 160 ILE A C 1
ATOM 1235 O O . ILE A 1 160 ? 0.775 3.544 14.817 1.00 94.50 160 ILE A O 1
ATOM 1239 N N . GLU A 1 161 ? -0.927 3.092 16.220 1.00 94.94 161 GLU A N 1
ATOM 1240 C CA . GLU A 1 161 ? -0.172 2.216 17.118 1.00 94.94 161 GLU A CA 1
ATOM 1241 C C . GLU A 1 161 ? 0.130 0.832 16.519 1.00 94.94 161 GLU A C 1
ATOM 1243 O O . GLU A 1 161 ? 1.128 0.218 16.892 1.00 94.94 161 GLU A O 1
ATOM 1248 N N . ALA A 1 162 ? -0.704 0.351 15.591 1.00 95.19 162 ALA A N 1
ATOM 1249 C CA . ALA A 1 162 ? -0.625 -0.952 14.928 1.00 95.19 162 ALA A CA 1
ATOM 1250 C C . ALA A 1 162 ? -0.367 -2.131 15.883 1.00 95.19 162 ALA A C 1
ATOM 1252 O O . ALA A 1 162 ? 0.591 -2.893 15.713 1.00 95.19 162 ALA A O 1
ATOM 1253 N N . ARG A 1 163 ? -1.215 -2.270 16.908 1.00 96.00 163 ARG A N 1
ATOM 1254 C CA . ARG A 1 163 ? -1.063 -3.291 17.960 1.00 96.00 163 ARG A CA 1
ATOM 1255 C C . ARG A 1 163 ? -1.785 -4.593 17.625 1.00 96.00 163 ARG A C 1
ATOM 1257 O O . ARG A 1 163 ? -1.291 -5.669 17.957 1.00 96.00 163 ARG A O 1
ATOM 1264 N N . SER A 1 164 ? -2.947 -4.486 16.998 1.00 97.62 164 SER A N 1
ATOM 1265 C CA . SER A 1 164 ? -3.791 -5.587 16.546 1.00 97.62 164 SER A CA 1
ATOM 1266 C C . SER A 1 164 ? -3.202 -6.301 15.334 1.00 97.62 164 SER A C 1
ATOM 1268 O O . SER A 1 164 ? -2.361 -5.768 14.602 1.00 97.62 164 SER A O 1
ATOM 1270 N N . ASN A 1 165 ? -3.670 -7.530 15.120 1.00 97.12 165 ASN A N 1
ATOM 1271 C CA . ASN A 1 165 ? -3.295 -8.320 13.956 1.00 97.12 165 ASN A CA 1
ATOM 1272 C C . ASN A 1 165 ? -3.772 -7.637 12.665 1.00 97.12 165 ASN A C 1
ATOM 1274 O O . ASN A 1 165 ? -3.015 -7.522 11.707 1.00 97.12 165 ASN A O 1
ATOM 1278 N N . GLU A 1 166 ? -4.990 -7.096 12.679 1.00 98.62 166 GLU A N 1
ATOM 1279 C CA . GLU A 1 166 ? -5.636 -6.415 11.560 1.00 98.62 166 GLU A CA 1
ATOM 1280 C C . GLU A 1 166 ? -4.910 -5.123 11.176 1.00 98.62 166 GLU A C 1
ATOM 1282 O O . GLU A 1 166 ? -4.667 -4.889 9.996 1.00 98.62 166 GLU A O 1
ATOM 1287 N N . ALA A 1 167 ? -4.497 -4.297 12.143 1.00 98.44 167 ALA A N 1
ATOM 1288 C CA . ALA A 1 167 ? -3.767 -3.066 11.836 1.00 98.44 167 ALA A CA 1
ATOM 1289 C C . ALA A 1 167 ? -2.376 -3.346 11.261 1.00 98.44 167 ALA A C 1
ATOM 1291 O O . ALA A 1 167 ? -1.930 -2.664 10.336 1.00 98.44 167 ALA A O 1
ATOM 1292 N N . ARG A 1 168 ? -1.692 -4.377 11.770 1.00 98.56 168 ARG A N 1
ATOM 1293 C CA . ARG A 1 168 ? -0.419 -4.843 11.203 1.00 98.56 168 ARG A CA 1
ATOM 1294 C C . ARG A 1 168 ? -0.605 -5.418 9.803 1.00 98.56 168 ARG A C 1
ATOM 1296 O O . ARG A 1 168 ? 0.192 -5.113 8.922 1.00 98.56 168 ARG A O 1
ATOM 1303 N N . PHE A 1 169 ? -1.663 -6.196 9.590 1.00 98.69 169 PHE A N 1
ATOM 1304 C CA . PHE A 1 169 ? -2.036 -6.706 8.277 1.00 98.69 169 PHE A CA 1
ATOM 1305 C C . PHE A 1 169 ? -2.281 -5.561 7.284 1.00 98.69 169 PHE A C 1
ATOM 1307 O O . PHE A 1 169 ? -1.657 -5.534 6.229 1.00 98.69 169 PHE A O 1
ATOM 1314 N N . VAL A 1 170 ? -3.088 -4.557 7.643 1.00 98.81 170 VAL A N 1
ATOM 1315 C CA . VAL A 1 170 ? -3.355 -3.391 6.784 1.00 98.81 170 VAL A CA 1
ATOM 1316 C C . VAL A 1 170 ? -2.083 -2.593 6.499 1.00 98.81 170 VAL A C 1
ATOM 1318 O O . VAL A 1 170 ? -1.847 -2.238 5.349 1.00 98.81 170 VAL A O 1
ATOM 1321 N N . LYS A 1 171 ? -1.204 -2.374 7.490 1.00 98.38 171 LYS A N 1
ATOM 1322 C CA . LYS A 1 171 ? 0.109 -1.743 7.247 1.00 98.38 171 LYS A CA 1
ATOM 1323 C C . LYS A 1 171 ? 0.987 -2.558 6.301 1.00 98.38 171 LYS A C 1
ATOM 1325 O O . LYS A 1 171 ? 1.775 -1.984 5.554 1.00 98.38 171 LYS A O 1
ATOM 1330 N N . ALA A 1 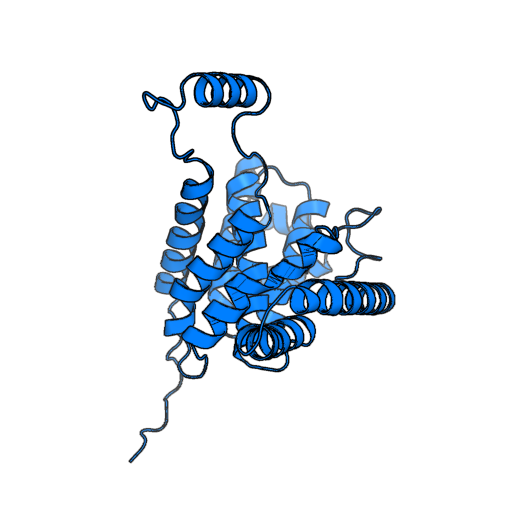172 ? 0.882 -3.884 6.329 1.00 98.62 172 ALA A N 1
ATOM 1331 C CA . ALA A 1 172 ? 1.597 -4.722 5.381 1.00 98.62 172 ALA A CA 1
ATOM 1332 C C . ALA A 1 172 ? 1.024 -4.592 3.964 1.00 98.62 172 ALA A C 1
ATOM 1334 O O . ALA A 1 172 ? 1.789 -4.404 3.018 1.00 98.62 172 ALA A O 1
ATOM 1335 N N . VAL A 1 173 ? -0.305 -4.620 3.828 1.00 98.75 173 VAL A N 1
ATOM 1336 C CA . VAL A 1 173 ? -1.004 -4.421 2.550 1.00 98.75 173 VAL A CA 1
ATOM 1337 C C . VAL A 1 173 ? -0.703 -3.045 1.954 1.00 98.75 173 VAL A C 1
ATOM 1339 O O . VAL A 1 173 ? -0.417 -2.968 0.764 1.00 98.75 173 VAL A O 1
ATOM 1342 N N . ASP A 1 174 ? -0.670 -1.986 2.764 1.00 98.69 174 ASP A N 1
ATOM 1343 C CA . ASP A 1 174 ? -0.252 -0.635 2.361 1.00 98.69 174 ASP A CA 1
ATOM 1344 C C . ASP A 1 174 ? 1.133 -0.639 1.683 1.00 98.69 174 ASP A C 1
ATOM 1346 O O . ASP A 1 174 ? 1.314 -0.137 0.571 1.00 98.69 174 ASP A O 1
ATOM 1350 N N . LYS A 1 175 ? 2.114 -1.317 2.290 1.00 98.38 175 LYS A N 1
ATOM 1351 C CA . LYS A 1 175 ? 3.469 -1.433 1.728 1.00 98.38 175 LYS A CA 1
ATOM 1352 C C . LYS A 1 175 ? 3.522 -2.284 0.455 1.00 98.38 175 LYS A C 1
ATOM 1354 O O . LYS A 1 175 ? 4.303 -1.964 -0.445 1.00 98.38 175 LYS A O 1
ATOM 1359 N N . LEU A 1 176 ? 2.700 -3.333 0.352 1.00 98.25 176 LEU A N 1
ATOM 1360 C CA . LEU A 1 176 ? 2.555 -4.105 -0.888 1.00 98.25 176 LEU A CA 1
ATOM 1361 C C . LEU A 1 176 ? 1.915 -3.272 -2.002 1.00 98.25 176 LEU A C 1
ATOM 1363 O O . LEU A 1 176 ? 2.381 -3.327 -3.141 1.00 98.25 176 LEU A O 1
ATOM 1367 N N . GLN A 1 177 ? 0.882 -2.487 -1.692 1.00 97.81 177 GLN A N 1
ATOM 1368 C CA . GLN A 1 177 ? 0.216 -1.626 -2.667 1.00 97.81 177 GLN A CA 1
ATOM 1369 C C . GLN A 1 177 ? 1.143 -0.525 -3.177 1.00 97.81 177 GLN A C 1
ATOM 1371 O O . GLN A 1 177 ? 1.273 -0.367 -4.388 1.00 97.81 177 GLN A O 1
ATOM 1376 N N . ALA A 1 178 ? 1.912 0.120 -2.296 1.00 97.06 178 ALA A N 1
ATOM 1377 C CA . ALA A 1 178 ? 2.926 1.088 -2.711 1.00 97.06 178 ALA A CA 1
ATOM 1378 C C . ALA A 1 178 ? 3.944 0.481 -3.704 1.00 97.06 178 ALA A C 1
ATOM 1380 O O . ALA A 1 178 ? 4.284 1.094 -4.718 1.00 97.06 178 ALA A O 1
ATOM 1381 N N . LEU A 1 179 ? 4.414 -0.753 -3.464 1.00 97.69 179 LEU A N 1
ATOM 1382 C CA . LEU A 1 179 ? 5.306 -1.451 -4.402 1.00 97.69 179 LEU A CA 1
ATOM 1383 C C . LEU A 1 179 ? 4.597 -1.825 -5.714 1.00 97.69 179 LEU A C 1
ATOM 1385 O O . LEU A 1 179 ? 5.191 -1.710 -6.787 1.00 97.69 179 LEU A O 1
ATOM 1389 N N . THR A 1 180 ? 3.334 -2.242 -5.636 1.00 97.75 180 THR A N 1
ATOM 1390 C CA . THR A 1 180 ? 2.493 -2.561 -6.801 1.00 97.75 180 THR A CA 1
ATOM 1391 C C . THR A 1 180 ? 2.332 -1.336 -7.701 1.00 97.75 180 THR A C 1
ATOM 1393 O O . THR A 1 180 ? 2.537 -1.430 -8.915 1.00 97.75 180 THR A O 1
ATOM 1396 N N . PHE A 1 181 ? 2.065 -0.168 -7.111 1.00 96.12 181 PHE A N 1
ATOM 1397 C CA . PHE A 1 181 ? 1.990 1.100 -7.825 1.00 96.12 181 PHE A CA 1
ATOM 1398 C C . PHE A 1 181 ? 3.330 1.467 -8.477 1.00 96.12 181 PHE A C 1
ATOM 1400 O O . PHE A 1 181 ? 3.366 1.801 -9.664 1.00 96.12 181 PHE A O 1
ATOM 1407 N N . VAL A 1 182 ? 4.452 1.342 -7.754 1.00 95.56 182 VAL A N 1
ATOM 1408 C CA . VAL A 1 182 ? 5.799 1.579 -8.309 1.00 95.56 182 VAL A CA 1
ATOM 1409 C C . VAL A 1 182 ? 6.070 0.679 -9.513 1.00 95.56 182 VAL A C 1
ATOM 1411 O O . VAL A 1 182 ? 6.499 1.180 -10.556 1.00 95.56 182 VAL A O 1
ATOM 1414 N N . LEU A 1 183 ? 5.791 -0.622 -9.399 1.00 95.69 183 LEU A N 1
ATOM 1415 C CA . LEU A 1 183 ? 5.966 -1.597 -10.475 1.00 95.69 183 LEU A CA 1
ATOM 1416 C C . LEU A 1 183 ? 5.166 -1.191 -11.717 1.00 95.69 183 LEU A C 1
ATOM 1418 O O . LEU A 1 183 ? 5.741 -1.053 -12.801 1.00 95.69 183 LEU A O 1
ATOM 1422 N N . ALA A 1 184 ? 3.864 -0.948 -11.549 1.00 93.62 184 ALA A N 1
ATOM 1423 C CA . ALA A 1 184 ? 2.966 -0.602 -12.644 1.00 93.62 184 ALA A CA 1
ATOM 1424 C C . ALA A 1 184 ? 3.338 0.740 -13.290 1.00 93.62 184 ALA A C 1
ATOM 1426 O O . ALA A 1 184 ? 3.313 0.880 -14.513 1.00 93.62 184 ALA A O 1
ATOM 1427 N N . LYS A 1 185 ? 3.713 1.736 -12.479 1.00 91.81 185 LYS A N 1
ATOM 1428 C CA . LYS A 1 185 ? 3.960 3.094 -12.961 1.00 91.81 185 LYS A CA 1
ATOM 1429 C C . LYS A 1 185 ? 5.333 3.272 -13.593 1.00 91.81 185 LYS A C 1
ATOM 1431 O O . LYS A 1 185 ? 5.456 3.996 -14.583 1.00 91.81 185 LYS A O 1
ATOM 1436 N N . LYS A 1 186 ? 6.376 2.691 -12.996 1.00 93.88 186 LYS A N 1
ATOM 1437 C CA . LYS A 1 186 ? 7.755 2.860 -13.474 1.00 93.88 186 LYS A CA 1
ATOM 1438 C C . LYS A 1 186 ? 8.076 1.944 -14.639 1.00 93.88 186 LYS A C 1
ATOM 1440 O O . LYS A 1 186 ? 8.913 2.333 -15.448 1.00 93.88 186 LYS A O 1
ATOM 1445 N N . ALA A 1 187 ? 7.441 0.773 -14.734 1.00 92.50 187 ALA A N 1
ATOM 1446 C CA . ALA A 1 187 ? 7.623 -0.157 -15.849 1.00 92.50 187 ALA A CA 1
ATOM 1447 C C . ALA A 1 187 ? 9.114 -0.394 -16.193 1.00 92.50 187 ALA A C 1
ATOM 1449 O O . ALA A 1 187 ? 9.529 -0.308 -17.346 1.00 92.50 187 ALA A O 1
ATOM 1450 N N . GLY A 1 188 ? 9.944 -0.604 -15.163 1.00 93.69 188 GLY A N 1
ATOM 1451 C CA . GLY A 1 188 ? 11.390 -0.834 -15.293 1.00 93.69 188 GLY A CA 1
ATOM 1452 C C . GLY A 1 188 ? 12.284 0.419 -15.310 1.00 93.69 188 GLY A C 1
ATOM 1453 O O . GLY A 1 188 ? 13.493 0.304 -15.112 1.00 93.69 188 GLY A O 1
ATOM 1454 N N . MET A 1 189 ? 11.729 1.628 -15.460 1.00 95.88 189 MET A N 1
ATOM 1455 C CA . MET A 1 189 ? 12.487 2.892 -15.440 1.00 95.88 189 MET A CA 1
ATOM 1456 C C . MET A 1 189 ? 12.852 3.326 -14.011 1.00 95.88 189 MET A C 1
ATOM 1458 O O . MET A 1 189 ? 12.253 4.242 -13.437 1.00 95.88 189 MET A O 1
ATOM 1462 N N . MET A 1 190 ? 13.837 2.661 -13.408 1.00 96.00 190 MET A N 1
ATOM 1463 C CA . MET A 1 190 ? 14.297 2.934 -12.040 1.00 96.00 190 MET A CA 1
ATOM 1464 C C . MET A 1 190 ? 15.823 3.016 -11.974 1.00 96.00 190 MET A C 1
ATOM 1466 O O . MET A 1 190 ? 16.508 2.259 -12.660 1.00 96.00 190 MET A O 1
ATOM 1470 N N . THR A 1 191 ? 16.366 3.904 -11.134 1.00 95.00 191 THR A N 1
ATOM 1471 C CA . THR A 1 191 ? 17.803 3.940 -10.794 1.00 95.00 191 THR A CA 1
ATOM 1472 C C . THR A 1 191 ? 18.126 2.931 -9.687 1.00 95.00 191 THR A C 1
ATOM 1474 O O . THR A 1 191 ? 17.216 2.380 -9.066 1.00 95.00 191 THR A O 1
ATOM 1477 N N . ASN A 1 192 ? 19.410 2.674 -9.419 1.00 93.56 192 ASN A N 1
ATOM 1478 C CA . ASN A 1 192 ? 19.812 1.745 -8.353 1.00 93.56 192 ASN A CA 1
ATOM 1479 C C . ASN A 1 192 ? 19.429 2.262 -6.960 1.00 93.56 192 ASN A C 1
ATOM 1481 O O . ASN A 1 192 ? 19.045 1.472 -6.097 1.00 93.56 192 ASN A O 1
ATOM 1485 N N . GLU A 1 193 ? 19.474 3.576 -6.754 1.00 92.06 193 GLU A N 1
ATOM 1486 C CA . GLU A 1 193 ? 19.024 4.239 -5.528 1.00 92.06 193 GLU A CA 1
ATOM 1487 C C . GLU A 1 193 ? 17.527 4.024 -5.332 1.00 92.06 193 GLU A C 1
ATOM 1489 O O . GLU A 1 193 ? 17.105 3.578 -4.268 1.00 92.06 193 GLU A O 1
ATOM 1494 N N . HIS A 1 194 ? 16.735 4.235 -6.389 1.00 94.31 194 HIS A N 1
ATOM 1495 C CA . HIS A 1 194 ? 15.293 4.042 -6.322 1.00 94.31 194 HIS A CA 1
ATOM 1496 C C . HIS A 1 194 ? 14.931 2.581 -6.028 1.00 94.31 194 HIS A C 1
ATOM 1498 O O . HIS A 1 194 ? 14.139 2.331 -5.128 1.00 94.31 194 HIS A O 1
ATOM 1504 N N . ILE A 1 195 ? 15.561 1.613 -6.704 1.00 94.50 195 ILE A N 1
ATOM 1505 C CA . ILE A 1 195 ? 15.368 0.179 -6.416 1.00 94.50 195 ILE A CA 1
ATOM 1506 C C . ILE A 1 195 ? 15.707 -0.118 -4.952 1.00 94.50 195 ILE A C 1
ATOM 1508 O O . ILE A 1 195 ? 14.917 -0.731 -4.240 1.00 94.50 195 ILE A O 1
ATOM 1512 N N . THR A 1 196 ? 16.860 0.363 -4.483 1.00 92.50 196 THR A N 1
ATOM 1513 C CA . THR A 1 196 ? 17.318 0.171 -3.101 1.00 92.50 196 THR A CA 1
ATOM 1514 C C . THR A 1 196 ? 16.316 0.727 -2.091 1.00 92.50 196 THR A C 1
ATOM 1516 O O . THR A 1 196 ? 15.996 0.059 -1.106 1.00 92.50 196 THR A O 1
ATOM 1519 N N . PHE A 1 197 ? 15.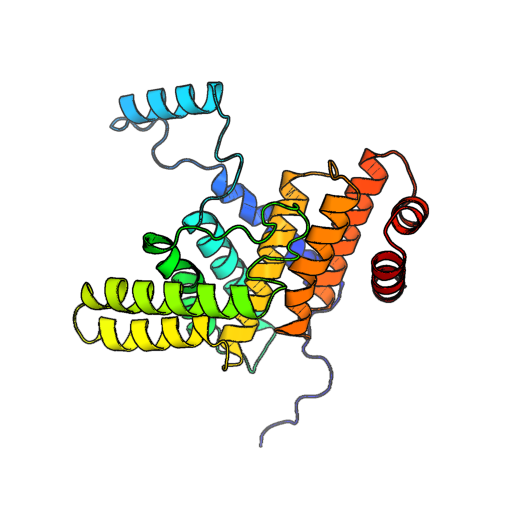808 1.938 -2.323 1.00 93.44 197 PHE A N 1
ATOM 1520 C CA . PHE A 1 197 ? 14.795 2.543 -1.470 1.00 93.44 197 PHE A CA 1
ATOM 1521 C C . PHE A 1 197 ? 13.487 1.747 -1.505 1.00 93.44 197 PHE A C 1
ATOM 1523 O O . PHE A 1 197 ? 12.999 1.358 -0.446 1.00 93.44 197 PHE A O 1
ATOM 1530 N N . SER A 1 198 ? 12.951 1.460 -2.698 1.00 95.06 198 SER A N 1
ATOM 1531 C CA . SER A 1 198 ? 11.683 0.747 -2.868 1.00 95.06 198 SER A CA 1
ATOM 1532 C C . SER A 1 198 ? 11.703 -0.592 -2.147 1.00 95.06 198 SER A C 1
ATOM 1534 O O . SER A 1 198 ? 10.748 -0.906 -1.445 1.00 95.06 198 SER A O 1
ATOM 1536 N N . LEU A 1 199 ? 12.798 -1.349 -2.243 1.00 93.44 199 LEU A N 1
ATOM 1537 C CA . LEU A 1 199 ? 12.947 -2.629 -1.553 1.00 93.44 199 LEU A CA 1
ATOM 1538 C C . LEU A 1 199 ? 12.981 -2.464 -0.035 1.00 93.44 199 LEU A C 1
ATOM 1540 O O . LEU A 1 199 ? 12.193 -3.100 0.655 1.00 93.44 199 LEU A O 1
ATOM 1544 N N . ARG A 1 200 ? 13.815 -1.559 0.492 1.00 92.31 200 ARG A N 1
ATOM 1545 C CA . ARG A 1 200 ? 13.889 -1.296 1.941 1.00 92.31 200 ARG A CA 1
ATOM 1546 C C . ARG A 1 200 ? 12.557 -0.820 2.519 1.00 92.31 200 ARG A C 1
ATOM 1548 O O . ARG A 1 200 ? 12.211 -1.182 3.640 1.00 92.31 200 ARG A O 1
ATOM 1555 N N . TYR A 1 201 ? 11.846 0.028 1.780 1.00 94.38 201 TYR A N 1
ATOM 1556 C CA . TYR A 1 201 ? 10.560 0.579 2.190 1.00 94.38 201 TYR A CA 1
ATOM 1557 C C . TYR A 1 201 ? 9.471 -0.496 2.178 1.00 94.38 201 TYR A C 1
ATOM 1559 O O . TYR A 1 201 ? 8.793 -0.697 3.182 1.00 94.38 201 TYR A O 1
ATOM 1567 N N . SER A 1 202 ? 9.343 -1.231 1.072 1.00 96.00 202 SER A N 1
ATOM 1568 C CA . SER A 1 202 ? 8.311 -2.260 0.905 1.00 96.00 202 SER A CA 1
ATOM 1569 C C . SER A 1 202 ? 8.570 -3.531 1.720 1.00 96.00 202 SER A C 1
ATOM 1571 O O . SER A 1 202 ? 7.608 -4.177 2.120 1.00 96.00 202 SER A O 1
ATOM 1573 N N . HIS A 1 203 ? 9.823 -3.844 2.080 1.00 94.62 203 HIS A N 1
ATOM 1574 C CA . HIS A 1 203 ? 10.159 -4.950 2.993 1.00 94.62 203 HIS A CA 1
ATOM 1575 C C . HIS A 1 203 ? 9.483 -4.805 4.367 1.00 94.62 203 HIS A C 1
ATOM 1577 O O . HIS A 1 203 ? 9.215 -5.790 5.053 1.00 94.62 203 HIS A O 1
ATOM 1583 N N . LYS A 1 204 ? 9.101 -3.583 4.763 1.00 94.81 204 LYS A N 1
ATOM 1584 C CA . LYS A 1 204 ? 8.270 -3.370 5.955 1.00 94.81 204 LYS A CA 1
ATOM 1585 C C . LYS A 1 204 ? 6.964 -4.170 5.918 1.00 94.81 204 LYS A C 1
ATOM 1587 O O . LYS A 1 204 ? 6.456 -4.495 6.986 1.00 94.81 204 LYS A O 1
ATOM 1592 N N . ALA A 1 205 ? 6.460 -4.545 4.738 1.00 97.12 205 ALA A N 1
ATOM 1593 C CA . ALA A 1 205 ? 5.312 -5.436 4.603 1.00 97.12 205 ALA A CA 1
ATOM 1594 C C . ALA A 1 205 ? 5.500 -6.745 5.383 1.00 97.12 205 ALA A C 1
ATOM 1596 O O . ALA A 1 205 ? 4.666 -7.096 6.217 1.00 97.12 205 ALA A O 1
ATOM 1597 N N . VAL A 1 206 ? 6.632 -7.424 5.175 1.00 95.62 206 VAL A N 1
ATOM 1598 C CA . VAL A 1 206 ? 6.922 -8.706 5.831 1.00 95.62 206 VAL A CA 1
ATOM 1599 C C . VAL A 1 206 ? 7.327 -8.536 7.296 1.00 95.62 206 VAL A C 1
ATOM 1601 O O . VAL A 1 206 ? 7.094 -9.430 8.101 1.00 95.62 206 VAL A O 1
ATOM 1604 N N . GLU A 1 207 ? 7.848 -7.369 7.690 1.00 95.12 207 GLU A N 1
ATOM 1605 C CA . GLU A 1 207 ? 8.061 -7.047 9.110 1.00 95.12 207 GLU A CA 1
ATOM 1606 C C . GLU A 1 207 ? 6.728 -6.867 9.857 1.00 95.12 207 GLU A C 1
ATOM 1608 O O . GLU A 1 207 ? 6.560 -7.347 10.984 1.00 95.12 207 GLU A O 1
ATOM 1613 N N . TYR A 1 208 ? 5.758 -6.191 9.232 1.00 96.94 208 TYR A N 1
ATOM 1614 C CA . TYR A 1 208 ? 4.437 -6.000 9.820 1.00 96.94 208 TYR A CA 1
ATOM 1615 C C . TYR A 1 208 ? 3.649 -7.306 9.861 1.00 96.94 208 TYR A C 1
ATOM 1617 O O . TYR A 1 208 ? 3.124 -7.639 10.926 1.00 96.94 208 TYR A O 1
ATOM 1625 N N . PHE A 1 209 ? 3.610 -8.059 8.760 1.00 97.50 209 PHE A N 1
ATOM 1626 C CA . PHE A 1 209 ? 2.842 -9.296 8.648 1.00 97.50 209 PHE A CA 1
ATOM 1627 C C . PHE A 1 209 ? 3.596 -10.348 7.801 1.00 97.50 209 PHE A C 1
ATOM 1629 O O . PHE A 1 209 ? 3.396 -10.430 6.588 1.00 97.50 209 PHE A O 1
ATOM 1636 N N . PRO A 1 210 ? 4.443 -11.197 8.425 1.00 96.06 210 PRO A N 1
ATOM 1637 C CA . PRO A 1 210 ? 5.336 -12.125 7.713 1.00 96.06 210 PRO A CA 1
ATOM 1638 C C . PRO A 1 210 ? 4.642 -13.094 6.751 1.00 96.06 210 PRO A C 1
ATOM 1640 O O . PRO A 1 210 ? 5.231 -13.550 5.782 1.00 96.06 210 PRO A O 1
ATOM 1643 N N . ARG A 1 211 ? 3.363 -13.402 6.978 1.00 95.19 211 ARG A N 1
ATOM 1644 C CA . ARG A 1 211 ? 2.602 -14.356 6.157 1.00 95.19 211 ARG A CA 1
ATOM 1645 C C . ARG A 1 211 ? 2.264 -13.838 4.745 1.00 95.19 211 ARG A C 1
ATOM 1647 O O . ARG A 1 211 ? 1.729 -14.605 3.954 1.00 95.19 211 ARG A O 1
ATOM 1654 N N . LEU A 1 212 ? 2.582 -12.578 4.430 1.00 96.44 212 LEU A N 1
ATOM 1655 C CA . LEU A 1 212 ? 2.493 -11.981 3.086 1.00 96.44 212 LEU A CA 1
ATOM 1656 C C . LEU A 1 212 ? 3.815 -12.058 2.289 1.00 96.44 212 LEU A C 1
ATOM 1658 O O . LEU A 1 212 ? 3.936 -11.458 1.221 1.00 96.44 212 LEU A O 1
ATOM 1662 N N . GLU A 1 213 ? 4.813 -12.790 2.791 1.00 95.19 213 GLU A N 1
ATOM 1663 C CA . GLU A 1 213 ? 6.141 -12.924 2.175 1.00 95.19 213 GLU A CA 1
ATOM 1664 C C . GLU A 1 213 ? 6.097 -13.398 0.715 1.00 95.19 213 GLU A C 1
ATOM 1666 O O . GLU A 1 213 ? 6.792 -12.839 -0.132 1.00 95.19 213 GLU A O 1
ATOM 1671 N N . ILE A 1 214 ? 5.224 -14.354 0.384 1.00 95.19 214 ILE A N 1
ATOM 1672 C CA . ILE A 1 214 ? 5.106 -14.876 -0.986 1.00 95.19 214 ILE A CA 1
ATOM 1673 C C . ILE A 1 214 ? 4.649 -13.774 -1.959 1.00 95.19 214 ILE A C 1
ATOM 1675 O O . ILE A 1 214 ? 5.266 -13.595 -3.011 1.00 95.19 214 ILE A O 1
ATOM 1679 N N . HIS A 1 215 ? 3.622 -12.986 -1.610 1.00 97.56 215 HIS A N 1
ATOM 1680 C CA . HIS A 1 215 ? 3.162 -11.848 -2.424 1.00 97.56 215 HIS A CA 1
ATOM 1681 C C . HIS A 1 215 ? 4.266 -10.806 -2.608 1.00 97.56 215 HIS A C 1
ATOM 1683 O O . HIS A 1 215 ? 4.486 -10.319 -3.720 1.00 97.56 215 HIS A O 1
ATOM 1689 N N . TYR A 1 216 ? 4.993 -10.498 -1.530 1.00 97.25 216 TYR A N 1
ATOM 1690 C CA . TYR A 1 216 ? 6.123 -9.574 -1.569 1.00 97.25 216 TYR A CA 1
ATOM 1691 C C . TYR A 1 216 ? 7.217 -10.052 -2.535 1.00 97.25 216 TYR A C 1
ATOM 1693 O O . TYR A 1 216 ? 7.651 -9.289 -3.399 1.00 97.25 216 TYR A O 1
ATOM 1701 N N . HIS A 1 217 ? 7.618 -11.324 -2.453 1.00 95.44 217 HIS A N 1
ATOM 1702 C CA . HIS A 1 217 ? 8.641 -11.904 -3.328 1.00 95.44 217 HIS A CA 1
ATOM 1703 C C . HIS A 1 217 ? 8.224 -11.868 -4.798 1.00 95.44 217 HIS A C 1
ATOM 1705 O O . HIS A 1 217 ? 9.027 -11.512 -5.660 1.00 95.44 217 HIS A O 1
ATOM 1711 N N . ILE A 1 218 ? 6.958 -12.163 -5.097 1.00 96.62 218 ILE A N 1
ATOM 1712 C CA . ILE A 1 218 ? 6.434 -12.096 -6.464 1.00 96.62 218 ILE A CA 1
ATOM 1713 C C . ILE A 1 218 ? 6.511 -10.667 -7.014 1.00 96.62 218 ILE A C 1
ATOM 1715 O O . ILE A 1 218 ? 6.978 -10.473 -8.140 1.00 96.62 218 ILE A O 1
ATOM 1719 N N . LEU A 1 219 ? 6.109 -9.659 -6.233 1.00 97.31 219 LEU A N 1
ATOM 1720 C CA . LEU A 1 219 ? 6.213 -8.252 -6.636 1.00 97.31 219 LEU A CA 1
ATOM 1721 C C . LEU A 1 219 ? 7.666 -7.828 -6.875 1.00 97.31 219 LEU A C 1
ATOM 1723 O O . LEU A 1 219 ? 7.967 -7.210 -7.899 1.00 97.31 219 LEU A O 1
ATOM 1727 N N . VAL A 1 220 ? 8.576 -8.193 -5.969 1.00 96.00 220 VAL A N 1
ATOM 1728 C CA . VAL A 1 220 ? 10.010 -7.904 -6.101 1.00 96.00 220 VAL A CA 1
ATOM 1729 C C . VAL A 1 220 ? 10.583 -8.547 -7.362 1.00 96.00 220 VAL A C 1
ATOM 1731 O O . VAL A 1 220 ? 11.222 -7.858 -8.155 1.00 96.00 220 VAL A O 1
ATOM 1734 N N . ASN A 1 221 ? 10.299 -9.827 -7.604 1.00 94.94 221 ASN A N 1
ATOM 1735 C CA . ASN A 1 221 ? 10.796 -10.555 -8.773 1.00 94.94 221 ASN A CA 1
ATOM 1736 C C . ASN A 1 221 ? 10.315 -9.928 -10.080 1.00 94.94 221 ASN A C 1
ATOM 1738 O O . ASN A 1 221 ? 11.111 -9.712 -10.994 1.00 94.94 221 ASN A O 1
ATOM 1742 N N . ARG A 1 222 ? 9.030 -9.570 -10.155 1.00 96.25 222 ARG A N 1
ATOM 1743 C CA . ARG A 1 222 ? 8.458 -8.901 -11.330 1.00 96.25 222 ARG A CA 1
ATOM 1744 C C . ARG A 1 222 ? 9.062 -7.510 -11.542 1.00 96.25 222 ARG A C 1
ATOM 1746 O O . ARG A 1 222 ? 9.377 -7.156 -12.676 1.00 96.25 222 ARG A O 1
ATOM 1753 N N . MET A 1 223 ? 9.277 -6.737 -10.475 1.00 96.38 223 MET A N 1
ATOM 1754 C CA . MET A 1 223 ? 9.934 -5.428 -10.565 1.00 96.38 223 MET A CA 1
ATOM 1755 C C . MET A 1 223 ? 11.379 -5.559 -11.069 1.00 96.38 223 MET A C 1
ATOM 1757 O O . MET A 1 223 ? 11.771 -4.844 -11.989 1.00 96.38 223 MET A O 1
ATOM 1761 N N . ILE A 1 224 ? 12.166 -6.477 -10.496 1.00 95.38 224 ILE A N 1
ATOM 1762 C CA . ILE A 1 224 ? 13.559 -6.731 -10.896 1.00 95.38 224 ILE A CA 1
ATOM 1763 C C . ILE A 1 224 ? 13.632 -7.184 -12.357 1.00 95.38 224 ILE A C 1
ATOM 1765 O O . ILE A 1 224 ? 14.455 -6.653 -13.102 1.00 95.38 224 ILE A O 1
ATOM 1769 N N . ALA A 1 225 ? 12.745 -8.086 -12.787 1.00 95.62 225 ALA A N 1
ATOM 1770 C CA . ALA A 1 225 ? 12.662 -8.526 -14.177 1.00 95.62 225 ALA A CA 1
ATOM 1771 C C . ALA A 1 225 ? 12.381 -7.353 -15.131 1.00 95.62 225 ALA A C 1
ATOM 1773 O O . ALA A 1 225 ? 13.124 -7.159 -16.089 1.00 95.62 225 ALA A O 1
ATOM 1774 N N . LEU A 1 226 ? 11.396 -6.500 -14.822 1.00 96.81 226 LEU A N 1
ATOM 1775 C CA . LEU A 1 226 ? 11.078 -5.324 -15.643 1.00 96.81 226 LEU A CA 1
ATOM 1776 C C . LEU A 1 226 ? 12.251 -4.342 -15.754 1.00 96.81 226 LEU A C 1
ATOM 1778 O O . LEU A 1 226 ? 12.496 -3.790 -16.825 1.00 96.81 226 LEU A O 1
ATOM 1782 N N . VAL A 1 227 ? 12.982 -4.103 -14.662 1.00 97.25 227 VAL A N 1
ATOM 1783 C CA . VAL A 1 227 ? 14.171 -3.238 -14.693 1.00 97.25 227 VAL A CA 1
ATOM 1784 C C . VAL A 1 227 ? 15.287 -3.873 -15.523 1.00 97.25 227 VAL A C 1
ATOM 1786 O O . VAL A 1 227 ? 15.942 -3.176 -16.300 1.00 97.25 227 VAL A O 1
ATOM 1789 N N . ALA A 1 228 ? 15.524 -5.175 -15.358 1.00 96.56 228 ALA A N 1
ATOM 1790 C CA . ALA A 1 228 ? 16.546 -5.908 -16.096 1.00 96.56 228 ALA A CA 1
ATOM 1791 C C . ALA A 1 228 ? 16.266 -5.868 -17.608 1.00 96.56 228 ALA A C 1
ATOM 1793 O O . ALA A 1 228 ? 17.143 -5.473 -18.380 1.00 96.56 228 ALA A O 1
ATOM 1794 N N . ASP A 1 229 ? 15.018 -6.133 -18.004 1.00 97.31 229 ASP A N 1
ATOM 1795 C CA . ASP A 1 229 ? 14.548 -6.045 -19.387 1.00 97.31 229 ASP A CA 1
ATOM 1796 C C . ASP A 1 229 ? 14.697 -4.624 -19.942 1.00 97.31 229 ASP A C 1
ATOM 1798 O O . ASP A 1 229 ? 15.279 -4.428 -21.011 1.00 97.31 229 ASP A O 1
ATOM 1802 N N . HIS A 1 230 ? 14.258 -3.607 -19.189 1.00 97.00 230 HIS A N 1
ATOM 1803 C CA . HIS A 1 230 ? 14.384 -2.203 -19.588 1.00 97.00 230 HIS A CA 1
ATOM 1804 C C . HIS A 1 230 ? 15.844 -1.789 -19.831 1.00 97.00 230 HIS A C 1
ATOM 1806 O O . HIS A 1 230 ? 16.136 -0.999 -20.729 1.00 97.00 230 HIS A O 1
ATOM 1812 N N . ARG A 1 231 ? 16.779 -2.337 -19.047 1.00 96.75 231 ARG A N 1
ATOM 1813 C CA . ARG A 1 231 ? 18.222 -2.086 -19.170 1.00 96.75 231 ARG A CA 1
ATOM 1814 C C . ARG A 1 231 ? 18.934 -3.051 -20.124 1.00 96.75 231 ARG A C 1
ATOM 1816 O O . ARG A 1 231 ? 20.133 -2.889 -20.333 1.00 96.75 231 ARG A O 1
ATOM 1823 N N . SER A 1 232 ? 18.227 -4.029 -20.697 1.00 97.12 232 SER A N 1
ATOM 1824 C CA . SER A 1 232 ? 18.797 -5.085 -21.546 1.00 97.12 232 SER A CA 1
ATOM 1825 C C . SER A 1 232 ? 19.947 -5.858 -20.875 1.00 97.12 232 SER A C 1
ATOM 1827 O O . SER A 1 232 ? 20.966 -6.148 -21.502 1.00 97.12 232 SER A O 1
ATOM 1829 N N . ILE A 1 233 ? 19.790 -6.187 -19.589 1.00 96.75 233 ILE A N 1
ATOM 1830 C CA . ILE A 1 233 ? 20.731 -7.002 -18.802 1.00 96.75 233 ILE A CA 1
ATOM 1831 C C . ILE A 1 233 ? 19.996 -8.168 -18.136 1.00 96.75 233 ILE A C 1
ATOM 1833 O O . ILE A 1 233 ? 18.777 -8.156 -18.017 1.00 96.75 233 ILE A O 1
ATOM 1837 N N . SER A 1 234 ? 20.727 -9.177 -17.661 1.00 94.88 234 SER A N 1
ATOM 1838 C CA . SER A 1 234 ? 20.124 -10.237 -16.842 1.00 94.88 234 SER A CA 1
ATOM 1839 C C . SER A 1 234 ? 19.766 -9.737 -15.437 1.00 94.88 234 SER A C 1
ATOM 1841 O O . SER A 1 234 ? 20.401 -8.823 -14.902 1.00 94.88 234 SER A O 1
ATOM 1843 N N . SER A 1 235 ? 18.797 -10.393 -14.789 1.00 91.81 235 SER A N 1
ATOM 1844 C CA . SER A 1 235 ? 18.467 -10.116 -13.381 1.00 91.81 235 SER A CA 1
ATOM 1845 C C . SER A 1 235 ? 19.683 -10.295 -12.462 1.00 91.81 235 SER A C 1
ATOM 1847 O O . SER A 1 235 ? 19.894 -9.486 -11.568 1.00 91.81 235 SER A O 1
ATOM 1849 N N . THR A 1 236 ? 20.548 -11.281 -12.723 1.00 90.12 236 THR A N 1
ATOM 1850 C CA . THR A 1 236 ? 21.794 -11.486 -11.964 1.00 90.12 236 THR A CA 1
ATOM 1851 C C . THR A 1 236 ? 22.732 -10.281 -12.056 1.00 90.12 236 THR A C 1
ATOM 1853 O O . THR A 1 236 ? 23.186 -9.788 -11.026 1.00 90.12 236 THR A O 1
ATOM 1856 N N . GLN A 1 237 ? 22.963 -9.754 -13.264 1.00 92.62 237 GLN A N 1
ATOM 1857 C CA . GLN A 1 237 ? 23.791 -8.556 -13.465 1.00 92.62 237 GLN A CA 1
ATOM 1858 C C . GLN A 1 237 ? 23.189 -7.322 -12.786 1.00 92.62 237 GLN A C 1
ATOM 1860 O O . GLN A 1 237 ? 23.918 -6.494 -12.240 1.00 92.62 237 GLN A O 1
ATOM 1865 N N . LEU A 1 238 ? 21.858 -7.193 -12.793 1.00 93.19 238 LEU A N 1
ATOM 1866 C CA . LEU A 1 238 ? 21.182 -6.117 -12.075 1.00 93.19 238 LEU A CA 1
ATOM 1867 C C . LEU A 1 238 ? 21.441 -6.217 -10.568 1.00 93.19 238 LEU A C 1
ATOM 1869 O O . LEU A 1 238 ? 21.852 -5.225 -9.967 1.00 93.19 238 LEU A O 1
ATOM 1873 N N . LEU A 1 239 ? 21.258 -7.398 -9.971 1.00 89.62 239 LEU A N 1
ATOM 1874 C CA . LEU A 1 239 ? 21.488 -7.628 -8.541 1.00 89.62 239 LEU A CA 1
ATOM 1875 C C . LEU A 1 239 ? 22.935 -7.328 -8.133 1.00 89.62 239 LEU A C 1
ATOM 1877 O O . LEU A 1 239 ? 23.163 -6.721 -7.092 1.00 89.62 239 LEU A O 1
ATOM 1881 N N . GLU A 1 240 ? 23.913 -7.705 -8.956 1.00 90.00 240 GLU A N 1
ATOM 1882 C CA . GLU A 1 240 ? 25.337 -7.411 -8.726 1.00 90.00 240 GLU A CA 1
ATOM 1883 C C . GLU A 1 240 ? 25.664 -5.912 -8.768 1.00 90.00 240 GLU A C 1
ATOM 1885 O O . GLU A 1 240 ? 26.649 -5.483 -8.172 1.00 90.00 240 GLU A O 1
ATOM 1890 N N . SER A 1 241 ? 24.834 -5.107 -9.436 1.00 90.12 241 SER A N 1
ATOM 1891 C CA . SER A 1 241 ? 24.991 -3.649 -9.482 1.00 90.12 241 SER A CA 1
ATOM 1892 C C . SER A 1 241 ? 24.400 -2.919 -8.267 1.00 90.12 241 SER A C 1
ATOM 1894 O O . SER A 1 241 ? 24.636 -1.720 -8.097 1.00 90.12 241 SER A O 1
ATOM 1896 N 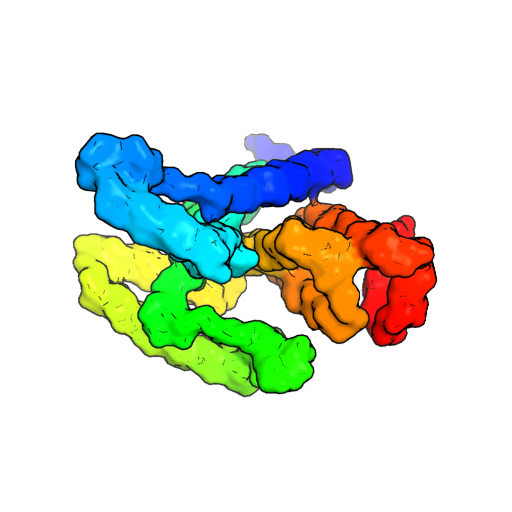N . LEU A 1 242 ? 23.600 -3.607 -7.444 1.00 90.50 242 LEU A N 1
ATOM 1897 C CA . LEU A 1 242 ? 22.978 -3.039 -6.247 1.00 90.50 242 LEU A CA 1
ATOM 1898 C C . LEU A 1 242 ? 23.946 -3.079 -5.051 1.00 90.50 242 LEU A C 1
ATOM 1900 O O . LEU A 1 242 ? 24.858 -3.906 -5.023 1.00 90.50 242 LEU A O 1
ATOM 1904 N N . PRO A 1 243 ? 23.751 -2.223 -4.027 1.00 87.25 243 PRO A N 1
ATOM 1905 C CA . PRO A 1 243 ? 24.549 -2.275 -2.805 1.00 87.25 243 PRO A CA 1
ATOM 1906 C C . PRO A 1 243 ? 24.573 -3.684 -2.197 1.00 87.25 243 PRO A C 1
ATOM 1908 O O . PRO A 1 243 ? 23.535 -4.338 -2.115 1.00 87.25 243 PRO A O 1
ATOM 1911 N N . GLU A 1 244 ? 25.736 -4.131 -1.718 1.00 82.88 244 GLU A N 1
ATOM 1912 C CA . GLU A 1 244 ? 25.973 -5.528 -1.310 1.00 82.88 244 GLU A CA 1
ATOM 1913 C C . GLU A 1 244 ? 24.955 -6.054 -0.287 1.00 82.88 244 GLU A C 1
ATOM 1915 O O . GLU A 1 244 ? 24.488 -7.184 -0.405 1.00 82.88 244 GLU A O 1
ATOM 1920 N N . LYS A 1 245 ? 24.537 -5.206 0.660 1.00 78.31 245 LYS A N 1
ATOM 1921 C CA . LYS A 1 245 ? 23.494 -5.540 1.639 1.00 78.31 245 LYS A CA 1
ATOM 1922 C C . LYS A 1 245 ? 22.140 -5.863 0.987 1.00 78.31 245 LYS A C 1
ATOM 1924 O O . LYS A 1 245 ? 21.481 -6.808 1.390 1.00 78.31 245 LYS A O 1
ATOM 1929 N N . VAL A 1 246 ? 21.735 -5.092 -0.022 1.00 78.25 246 VAL A N 1
ATOM 1930 C CA . VAL A 1 246 ? 20.478 -5.316 -0.759 1.00 78.25 246 VAL A CA 1
ATOM 1931 C C . VAL A 1 246 ? 20.608 -6.558 -1.636 1.00 78.25 246 VAL A C 1
ATOM 1933 O O . VAL A 1 246 ? 19.695 -7.371 -1.721 1.00 78.25 246 VAL A O 1
ATOM 1936 N N . CYS A 1 247 ? 21.766 -6.721 -2.276 1.00 76.38 247 CYS A N 1
ATOM 1937 C CA . CYS A 1 247 ? 22.064 -7.869 -3.120 1.00 76.38 247 CYS A CA 1
ATOM 1938 C C . CYS A 1 247 ? 21.996 -9.191 -2.336 1.00 76.38 247 CYS A C 1
ATOM 1940 O O . CYS A 1 247 ? 21.419 -10.160 -2.827 1.00 76.38 247 CYS A O 1
ATOM 1942 N N . SER A 1 248 ? 22.536 -9.243 -1.113 1.00 75.69 248 SER A N 1
ATOM 1943 C CA . SER A 1 248 ? 22.489 -10.449 -0.278 1.00 75.69 248 SER A CA 1
ATOM 1944 C C . SER A 1 248 ? 21.076 -10.780 0.210 1.00 75.69 248 SER A C 1
ATOM 1946 O O . SER A 1 248 ? 20.687 -11.945 0.156 1.00 75.69 248 SER A O 1
ATOM 1948 N N . GLU A 1 249 ? 20.294 -9.775 0.615 1.00 74.25 249 GLU A N 1
ATOM 1949 C CA . GLU A 1 249 ? 18.883 -9.930 0.996 1.00 74.25 249 GLU A CA 1
ATOM 1950 C C . GLU A 1 249 ? 18.057 -10.486 -0.179 1.00 74.25 249 GLU A C 1
ATOM 1952 O O . GLU A 1 249 ? 17.413 -11.523 -0.042 1.00 74.25 249 GLU A O 1
ATOM 1957 N N . LEU A 1 250 ? 18.173 -9.888 -1.370 1.00 71.94 250 LEU A N 1
ATOM 1958 C CA . LEU A 1 250 ? 17.457 -10.338 -2.569 1.00 71.94 250 LEU A CA 1
ATOM 1959 C C . LEU A 1 250 ? 17.872 -11.732 -3.042 1.00 71.94 250 LEU A C 1
ATOM 1961 O O . LEU A 1 250 ? 17.025 -12.506 -3.476 1.00 71.94 250 LEU A O 1
ATOM 1965 N N . ARG A 1 251 ? 19.161 -12.085 -2.967 1.00 73.25 251 ARG A N 1
ATOM 1966 C CA . ARG A 1 251 ? 19.622 -13.432 -3.346 1.00 73.25 251 ARG A CA 1
ATOM 1967 C C . ARG A 1 251 ? 18.982 -14.519 -2.488 1.00 73.25 251 ARG A C 1
ATOM 1969 O O . ARG A 1 251 ? 18.698 -15.585 -3.016 1.00 73.25 251 ARG A O 1
ATOM 1976 N N . ASN A 1 252 ? 18.720 -14.241 -1.213 1.00 68.19 252 ASN A N 1
ATOM 1977 C CA . ASN A 1 252 ? 18.021 -15.176 -0.332 1.00 68.19 252 ASN A CA 1
ATOM 1978 C C . ASN A 1 252 ? 16.516 -15.268 -0.637 1.00 68.19 252 ASN A C 1
ATOM 1980 O O . ASN A 1 252 ? 15.908 -16.279 -0.315 1.00 68.19 252 ASN A O 1
ATOM 1984 N N . MET A 1 253 ? 15.925 -14.233 -1.244 1.00 68.19 253 MET A N 1
ATOM 1985 C CA . MET A 1 253 ? 14.502 -14.190 -1.617 1.00 68.19 253 MET A CA 1
ATOM 1986 C C . MET A 1 253 ? 14.214 -14.804 -2.999 1.00 68.19 253 MET A C 1
ATOM 1988 O O . MET A 1 253 ? 13.089 -15.223 -3.263 1.00 68.19 253 MET A O 1
ATOM 1992 N N . ILE A 1 254 ? 15.206 -14.792 -3.899 1.00 61.34 254 ILE A N 1
ATOM 1993 C CA . ILE A 1 254 ? 15.091 -15.234 -5.303 1.00 61.34 254 ILE A CA 1
ATOM 1994 C C . ILE A 1 254 ? 15.550 -16.693 -5.497 1.00 61.34 254 ILE A C 1
ATOM 1996 O O . ILE A 1 254 ? 15.183 -17.310 -6.498 1.00 61.34 254 ILE A O 1
ATOM 2000 N N . ALA A 1 255 ? 16.369 -17.225 -4.582 1.00 54.00 255 ALA A N 1
ATOM 2001 C CA . ALA A 1 255 ? 16.851 -18.612 -4.597 1.00 54.00 255 ALA A CA 1
ATOM 2002 C C . ALA A 1 255 ? 15.773 -19.612 -4.156 1.00 54.00 255 ALA A C 1
ATOM 2004 O O . ALA A 1 255 ? 15.745 -20.712 -4.755 1.00 54.00 255 ALA A O 1
#

Radius of gyration: 19.98 Å; chains: 1; bounding box: 51×53×42 Å